Protein AF-A0A5E4Q8I4-F1 (afdb_monomer_lite)

pLDDT: mean 72.86, std 19.06, range [30.91, 97.06]

InterPro domains:
  IPR051173 Voltage-dependent calcium channel subunit alpha-2/delta [PTHR10166] (1-203)

Foldseek 3Di:
DQVQDWDKDKDFDWDADDVNPDTDTFIKMKGKGHDPPDSDIDIDIDTPPDDPDDDQDFDQLQPDPDCPDPDDDDDDDPPDDDPDPVRVLNVVSVQSNDPPDDAQQDDPDPDPPPPPPPPPPPPPDHDDRSLVRQVVVVVVVVVVVVVCCVDLDCPDPVSVVVVCCVPVPPCPVPDPQKDWDADPSGDIDMDGDDPPPPDPPDDDD

Structure (mmCIF, N/CA/C/O backbone):
data_AF-A0A5E4Q8I4-F1
#
_entry.id   AF-A0A5E4Q8I4-F1
#
loop_
_atom_site.group_PDB
_atom_site.id
_atom_site.type_symbol
_atom_site.label_atom_id
_atom_site.label_alt_id
_atom_site.label_comp_id
_atom_site.label_asym_id
_atom_site.label_entity_id
_atom_site.label_seq_id
_atom_site.pdbx_PDB_ins_code
_atom_site.Cartn_x
_atom_site.Cartn_y
_atom_site.Cartn_z
_atom_site.occupancy
_atom_site.B_iso_or_equiv
_atom_site.auth_seq_id
_atom_site.auth_comp_id
_atom_site.auth_asym_id
_atom_site.auth_atom_id
_atom_site.pdbx_PDB_model_num
ATOM 1 N N . MET A 1 1 ? -12.808 -5.096 21.253 1.00 82.50 1 MET A N 1
ATOM 2 C CA . MET A 1 1 ? -12.388 -4.878 22.651 1.00 82.50 1 MET A CA 1
ATOM 3 C C . MET A 1 1 ? -13.550 -4.279 23.402 1.00 82.50 1 MET A C 1
ATOM 5 O O . MET A 1 1 ? -13.704 -3.073 23.419 1.00 82.50 1 MET A O 1
ATOM 9 N N . ILE A 1 2 ? -14.449 -5.131 23.894 1.00 88.00 2 ILE A N 1
ATOM 10 C CA . ILE A 1 2 ? -15.738 -4.678 24.445 1.00 88.00 2 ILE A CA 1
ATOM 11 C C . ILE A 1 2 ? -15.540 -4.017 25.814 1.00 88.00 2 ILE A C 1
ATOM 13 O O . ILE A 1 2 ? -16.228 -3.063 26.144 1.00 88.00 2 ILE A O 1
ATOM 17 N N . GLU A 1 3 ? -14.537 -4.465 26.569 1.00 90.25 3 GLU A N 1
ATOM 18 C CA . GLU A 1 3 ? -14.202 -3.923 27.890 1.00 90.25 3 GLU A CA 1
ATOM 19 C C . GLU A 1 3 ? -13.571 -2.519 27.853 1.00 90.25 3 GLU A C 1
ATOM 21 O O . GLU A 1 3 ? -13.185 -2.015 28.902 1.00 90.25 3 GLU A O 1
ATOM 26 N N . GLN A 1 4 ? -13.424 -1.902 26.671 1.00 91.12 4 GLN A N 1
ATOM 27 C CA . GLN A 1 4 ? -12.826 -0.571 26.495 1.00 91.12 4 GLN A CA 1
ATOM 28 C C . GLN A 1 4 ? -11.442 -0.408 27.145 1.00 91.12 4 GLN A C 1
ATOM 30 O O . GLN A 1 4 ? -11.058 0.676 27.576 1.00 91.12 4 GLN A O 1
ATOM 35 N N . ARG A 1 5 ? -10.670 -1.496 27.204 1.00 92.44 5 ARG A N 1
ATOM 36 C CA . ARG A 1 5 ? -9.290 -1.481 27.692 1.00 92.44 5 ARG A CA 1
ATOM 37 C C . ARG A 1 5 ? -8.331 -1.188 26.553 1.00 92.44 5 ARG A C 1
ATOM 39 O O . ARG A 1 5 ? -8.562 -1.620 25.425 1.00 92.44 5 ARG A O 1
ATOM 46 N N . GLU A 1 6 ? -7.251 -0.493 26.872 1.00 95.88 6 GLU A N 1
ATOM 47 C CA . GLU A 1 6 ? -6.086 -0.387 26.003 1.00 95.88 6 GLU A CA 1
ATOM 48 C C . GLU A 1 6 ? -5.176 -1.602 26.196 1.00 95.88 6 GLU A C 1
ATOM 50 O O . GLU A 1 6 ? -5.077 -2.153 27.297 1.00 95.88 6 GLU A O 1
ATOM 55 N N . GLY A 1 7 ? -4.530 -2.049 25.125 1.00 95.25 7 GLY A N 1
ATOM 56 C CA . GLY A 1 7 ? -3.537 -3.102 25.226 1.00 95.25 7 GLY A CA 1
ATOM 57 C C . GLY A 1 7 ? -3.039 -3.617 23.890 1.00 95.25 7 GLY A C 1
ATOM 58 O O . GLY A 1 7 ? -3.395 -3.136 22.811 1.00 95.25 7 GLY A O 1
ATOM 59 N N . GLU A 1 8 ? -2.203 -4.642 24.005 1.00 94.88 8 GLU A N 1
ATOM 60 C CA . GLU A 1 8 ? -1.608 -5.340 22.884 1.00 94.88 8 GLU A CA 1
ATOM 61 C C . GLU A 1 8 ? -1.679 -6.852 23.108 1.00 94.88 8 GLU A C 1
ATOM 63 O O . GLU A 1 8 ? -1.454 -7.343 24.216 1.00 94.88 8 GLU A O 1
ATOM 68 N N . THR A 1 9 ? -1.992 -7.608 22.059 1.00 93.81 9 THR A N 1
ATOM 69 C CA . THR A 1 9 ? -1.951 -9.071 22.102 1.00 93.81 9 THR A CA 1
ATOM 70 C C . THR A 1 9 ? -1.529 -9.656 20.762 1.00 93.81 9 THR A C 1
ATOM 72 O O . THR A 1 9 ? -1.707 -9.039 19.713 1.00 93.81 9 THR A O 1
ATOM 75 N N . GLU A 1 10 ? -0.986 -10.866 20.786 1.00 94.50 10 GLU A N 1
ATOM 76 C CA . GLU A 1 10 ? -0.562 -11.578 19.592 1.00 94.50 10 GLU A CA 1
ATOM 77 C C . GLU A 1 10 ? -1.390 -12.846 19.404 1.00 94.50 10 GLU A C 1
ATOM 79 O O . GLU A 1 10 ? -1.553 -13.646 20.326 1.00 94.50 10 GLU A O 1
ATOM 84 N N . ILE A 1 11 ? -1.920 -13.036 18.197 1.00 94.56 11 ILE A N 1
ATOM 85 C CA . ILE A 1 11 ? -2.824 -14.142 17.892 1.00 94.56 11 ILE A CA 1
ATOM 86 C C . ILE A 1 11 ? -2.385 -14.828 16.598 1.00 94.56 11 ILE A C 1
ATOM 88 O O . ILE A 1 11 ? -2.145 -14.193 15.569 1.00 94.56 11 ILE A O 1
ATOM 92 N N . GLY A 1 12 ? -2.301 -16.159 16.645 1.00 95.81 12 GLY A N 1
ATOM 93 C CA . GLY A 1 12 ? -2.166 -16.996 15.457 1.00 95.81 12 GLY A CA 1
ATOM 94 C C . GLY A 1 12 ? -3.511 -17.125 14.748 1.00 95.81 12 GLY A C 1
ATOM 95 O O . GLY A 1 12 ? -4.443 -17.715 15.290 1.00 95.81 12 GLY A O 1
ATOM 96 N N . VAL A 1 13 ? -3.614 -16.599 13.530 1.00 94.81 13 VAL A N 1
ATOM 97 C CA . VAL A 1 13 ? -4.850 -16.587 12.742 1.00 94.81 13 VAL A CA 1
ATOM 98 C C . VAL A 1 13 ? -4.688 -17.324 11.416 1.00 94.81 13 VAL A C 1
ATOM 100 O O . VAL A 1 13 ? -3.590 -17.463 10.871 1.00 94.81 13 VAL A O 1
ATOM 103 N N . LYS A 1 14 ? -5.814 -17.772 10.862 1.00 94.75 14 LYS A N 1
ATOM 104 C CA . LYS A 1 14 ? -5.909 -18.291 9.495 1.00 94.75 14 LYS A CA 1
ATOM 105 C C . LYS A 1 14 ? -6.536 -17.218 8.611 1.00 94.75 14 LYS A C 1
ATOM 107 O O . LYS A 1 14 ? -7.706 -16.891 8.777 1.00 94.75 14 LYS A O 1
ATOM 112 N N . VAL A 1 15 ? -5.758 -16.668 7.683 1.00 92.44 15 VAL A N 1
ATOM 113 C CA . VAL A 1 15 ? -6.214 -15.648 6.733 1.00 92.44 15 VAL A CA 1
ATOM 114 C C . VAL A 1 15 ? -6.680 -16.332 5.456 1.00 92.44 15 VAL A C 1
ATOM 116 O O . VAL A 1 15 ? -5.924 -17.083 4.837 1.00 92.44 15 VAL A O 1
ATOM 119 N N . GLN A 1 16 ? -7.926 -16.073 5.075 1.00 94.38 16 GLN A N 1
ATOM 120 C CA . GLN A 1 16 ? -8.513 -16.556 3.831 1.00 94.38 16 GLN A CA 1
ATOM 121 C C . GLN A 1 16 ? -8.208 -15.613 2.664 1.00 94.38 16 GLN A C 1
ATOM 123 O O . GLN A 1 16 ? -8.188 -14.393 2.822 1.00 94.38 16 GLN A O 1
ATOM 128 N N . TYR A 1 17 ? -8.023 -16.186 1.482 1.00 93.31 17 TYR A N 1
ATOM 129 C CA . TYR A 1 17 ? -7.821 -15.470 0.229 1.00 93.31 17 TYR A CA 1
ATOM 130 C C . TYR A 1 17 ? -8.697 -16.084 -0.859 1.00 93.31 17 TYR A C 1
ATOM 132 O O . TYR A 1 17 ? -9.014 -17.276 -0.803 1.00 93.31 17 TYR A O 1
ATOM 140 N N . ASP A 1 18 ? -9.025 -15.280 -1.876 1.00 93.19 18 ASP A N 1
ATOM 141 C CA . ASP A 1 18 ? -9.639 -15.771 -3.117 1.00 93.19 18 ASP A CA 1
ATOM 142 C C . ASP A 1 18 ? -10.942 -16.552 -2.862 1.00 93.19 18 ASP A C 1
ATOM 144 O O . ASP A 1 18 ? -11.107 -17.689 -3.297 1.00 93.19 18 ASP A O 1
ATOM 148 N N . GLY A 1 19 ? -11.830 -15.972 -2.045 1.00 91.50 19 GLY A N 1
ATOM 149 C CA . GLY A 1 19 ? -13.112 -16.583 -1.686 1.00 91.50 19 GLY A CA 1
ATOM 150 C C . GLY A 1 19 ? -12.974 -17.969 -1.047 1.00 91.50 19 GLY A C 1
ATOM 151 O O . GLY A 1 19 ? -13.602 -18.912 -1.514 1.00 91.50 19 GLY A O 1
ATOM 152 N N . MET A 1 20 ? -12.136 -18.104 -0.010 1.00 89.81 20 MET A N 1
ATOM 153 C CA . MET A 1 20 ? -11.851 -19.358 0.718 1.00 89.81 20 MET A CA 1
ATOM 154 C C . MET A 1 20 ? -11.100 -20.451 -0.064 1.00 89.81 20 MET A C 1
ATOM 156 O O . MET A 1 20 ? -10.911 -21.548 0.459 1.00 89.81 20 MET A O 1
ATOM 160 N N . ARG A 1 21 ? -10.597 -20.182 -1.275 1.00 95.06 21 ARG A N 1
ATOM 161 C CA . ARG A 1 21 ? -9.806 -21.172 -2.039 1.00 95.06 21 ARG A CA 1
ATOM 162 C C . ARG A 1 21 ? -8.400 -21.380 -1.485 1.00 95.06 21 ARG A C 1
ATOM 164 O O . ARG A 1 21 ? -7.777 -22.408 -1.735 1.00 95.06 21 ARG A O 1
ATOM 171 N N . ARG A 1 22 ? -7.873 -20.387 -0.768 1.00 95.25 22 ARG A N 1
ATOM 172 C CA . ARG A 1 22 ? -6.530 -20.404 -0.181 1.00 95.25 22 ARG A CA 1
ATOM 173 C C . ARG A 1 22 ? -6.591 -19.902 1.254 1.00 95.25 22 ARG A C 1
ATOM 175 O O . ARG A 1 22 ? -7.266 -18.916 1.539 1.00 95.25 22 ARG A O 1
ATOM 182 N N . VAL A 1 23 ? -5.850 -20.556 2.144 1.00 94.62 23 VAL A N 1
ATOM 183 C CA . VAL A 1 23 ? -5.739 -20.176 3.55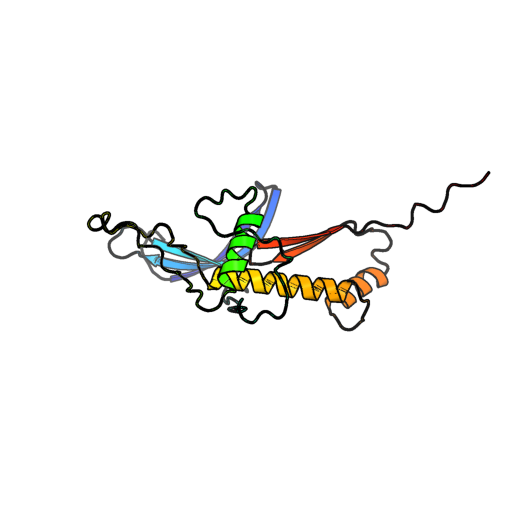7 1.00 94.62 23 VAL A CA 1
ATOM 184 C C . VAL A 1 23 ? -4.266 -20.145 3.943 1.00 94.62 23 VAL A C 1
ATOM 186 O O . VAL A 1 23 ? -3.547 -21.108 3.688 1.00 94.62 23 VAL A O 1
ATOM 189 N N . ALA A 1 24 ? -3.816 -19.054 4.561 1.00 92.69 24 ALA A N 1
ATOM 190 C CA . ALA A 1 24 ? -2.476 -18.955 5.132 1.00 92.69 24 ALA A CA 1
ATOM 191 C C . ALA A 1 24 ? -2.557 -18.765 6.645 1.00 92.69 24 ALA A C 1
ATOM 193 O O . ALA A 1 24 ? -3.305 -17.918 7.133 1.00 92.69 24 ALA A O 1
ATOM 194 N N . THR A 1 25 ? -1.755 -19.520 7.387 1.00 93.56 25 THR A N 1
ATOM 195 C CA . THR A 1 25 ? -1.577 -19.294 8.823 1.00 93.56 25 THR A CA 1
ATOM 196 C C . THR A 1 25 ? -0.560 -18.179 9.026 1.00 93.56 25 THR A C 1
ATOM 198 O O . THR A 1 25 ? 0.523 -18.217 8.440 1.00 93.56 25 THR A O 1
ATOM 201 N N . ARG A 1 26 ? -0.902 -17.173 9.834 1.00 91.62 26 ARG A N 1
ATOM 202 C CA . ARG A 1 26 ? -0.022 -16.045 10.165 1.00 91.62 26 ARG A CA 1
ATOM 203 C C . ARG A 1 26 ? -0.179 -15.670 11.630 1.00 91.62 26 ARG A C 1
ATOM 205 O O . ARG A 1 26 ? -1.263 -15.800 12.190 1.00 91.62 26 ARG A O 1
ATOM 212 N N . ARG A 1 27 ? 0.897 -15.179 12.234 1.00 94.62 27 ARG A N 1
ATOM 213 C CA . ARG A 1 27 ? 0.849 -14.502 13.531 1.00 94.62 27 ARG A CA 1
ATOM 214 C C . ARG A 1 27 ? 0.558 -13.021 13.288 1.00 94.62 27 ARG A C 1
ATOM 216 O O . ARG A 1 27 ? 1.077 -12.442 12.332 1.00 94.62 27 ARG A O 1
ATOM 223 N N . GLN A 1 28 ? -0.338 -12.445 14.076 1.00 94.62 28 GLN A N 1
ATOM 224 C CA . GLN A 1 28 ? -0.758 -11.050 13.974 1.00 94.62 28 GLN A CA 1
ATOM 225 C C . GLN A 1 28 ? -0.691 -10.397 15.350 1.00 94.62 28 GLN A C 1
ATOM 227 O O . GLN A 1 28 ? -1.160 -10.976 16.329 1.00 94.62 28 GLN A O 1
ATOM 232 N N . ARG A 1 29 ? -0.145 -9.183 15.405 1.00 94.50 29 ARG A N 1
ATOM 233 C CA . ARG A 1 29 ? -0.140 -8.321 16.587 1.00 94.50 29 ARG A CA 1
ATOM 234 C C . ARG A 1 29 ? -1.305 -7.344 16.497 1.00 94.50 29 ARG A C 1
ATOM 236 O O . ARG A 1 29 ? -1.466 -6.643 15.498 1.00 94.50 29 ARG A O 1
ATOM 243 N N . TYR A 1 30 ? -2.126 -7.337 17.535 1.00 94.00 30 TYR A N 1
ATOM 244 C CA . TYR A 1 30 ? -3.307 -6.502 17.687 1.00 94.00 30 TYR A CA 1
ATOM 245 C C . TYR A 1 30 ? -3.001 -5.408 18.699 1.00 94.00 30 TYR A C 1
ATOM 247 O O . TYR A 1 30 ? -2.722 -5.712 19.854 1.00 94.00 30 TYR A O 1
ATOM 255 N N . PHE A 1 31 ? -3.128 -4.158 18.276 1.00 94.44 31 PHE A N 1
ATOM 256 C CA . PHE A 1 31 ? -3.050 -2.969 19.118 1.00 94.44 31 PHE A CA 1
ATOM 257 C C . PHE A 1 31 ? -4.448 -2.392 19.222 1.00 94.44 31 PHE A C 1
ATOM 259 O O . PHE A 1 31 ? -5.109 -2.236 18.196 1.00 94.44 31 PHE A O 1
ATOM 266 N N . TYR A 1 32 ? -4.933 -2.100 20.419 1.00 96.25 32 TYR A N 1
ATOM 267 C CA . TYR A 1 32 ? -6.312 -1.663 20.588 1.00 96.25 32 TYR A CA 1
ATOM 268 C C . TYR A 1 32 ? -6.460 -0.664 21.725 1.00 96.25 32 TYR A C 1
ATOM 270 O O . TYR A 1 32 ? -5.779 -0.764 22.741 1.00 96.25 32 TYR A O 1
ATOM 278 N N . SER A 1 33 ? -7.374 0.287 21.555 1.00 96.75 33 SER A N 1
ATOM 279 C CA . SER A 1 33 ? -7.661 1.329 22.539 1.00 96.75 33 SER A CA 1
ATOM 280 C C . SER A 1 33 ? -9.116 1.810 22.445 1.00 96.75 33 SER A C 1
ATOM 282 O O . SER A 1 33 ? -9.752 1.694 21.387 1.00 96.75 33 SER A O 1
ATOM 284 N N . PRO A 1 34 ? -9.697 2.311 23.549 1.00 97.06 34 PRO A N 1
ATOM 285 C CA . PRO A 1 34 ? -11.021 2.921 23.525 1.00 97.06 34 PRO A CA 1
ATOM 286 C C . PRO A 1 34 ? -11.012 4.257 22.773 1.00 97.06 34 PRO A C 1
ATOM 288 O O . PRO A 1 34 ? -10.014 4.974 22.757 1.00 97.06 34 PRO A O 1
ATOM 291 N N . VAL A 1 35 ? -12.147 4.608 22.168 1.00 96.00 35 VAL A N 1
ATOM 292 C CA . VAL A 1 35 ? -12.354 5.934 21.576 1.00 96.00 35 VAL A CA 1
ATOM 293 C C . VAL A 1 35 ? -13.086 6.806 22.590 1.00 96.00 35 VAL A C 1
ATOM 295 O O . VAL A 1 35 ? -14.237 6.525 22.934 1.00 96.00 35 VAL A O 1
ATOM 298 N N . GLU A 1 36 ? -12.418 7.861 23.056 1.00 93.31 36 GLU A N 1
ATOM 299 C CA . GLU A 1 36 ? -12.924 8.753 24.104 1.00 93.31 36 GLU A CA 1
ATOM 300 C C . GLU A 1 36 ? -14.335 9.279 23.806 1.00 93.31 36 GLU A C 1
ATOM 302 O O . GLU A 1 36 ? -14.653 9.690 22.690 1.00 93.31 36 GLU A O 1
ATOM 307 N N . GLY A 1 37 ? -15.197 9.258 24.827 1.00 93.00 37 GLY A N 1
ATOM 308 C CA . GLY A 1 37 ? -16.571 9.755 24.725 1.00 93.00 37 GLY A CA 1
ATOM 309 C C . GLY A 1 37 ? -17.517 8.884 23.890 1.00 93.00 37 GLY A C 1
ATOM 310 O O . GLY A 1 37 ? -18.639 9.310 23.621 1.00 93.00 37 GLY A O 1
ATOM 311 N N . THR A 1 38 ? -17.110 7.676 23.483 1.00 95.69 38 THR A N 1
ATOM 312 C CA . THR A 1 38 ? -17.953 6.759 22.700 1.00 95.69 38 THR A CA 1
ATOM 313 C C . THR A 1 38 ? -17.920 5.329 23.255 1.00 95.69 38 THR A C 1
ATOM 315 O O . THR A 1 38 ? -16.954 4.945 23.914 1.00 95.69 38 THR A O 1
ATOM 318 N N . PRO A 1 39 ? -18.931 4.488 22.961 1.00 94.81 39 PRO A N 1
ATOM 319 C CA . PRO A 1 39 ? -18.904 3.065 23.309 1.00 94.81 39 PRO A CA 1
ATOM 320 C C . PRO A 1 39 ? -17.972 2.233 22.404 1.00 94.81 39 PRO A C 1
ATOM 322 O O . PRO A 1 39 ? -17.916 1.011 22.534 1.00 94.81 39 PRO A O 1
ATOM 325 N N . TYR A 1 40 ? -17.245 2.855 21.471 1.00 96.19 40 TYR A N 1
ATOM 326 C CA . TYR A 1 40 ? -16.425 2.153 20.487 1.00 96.19 40 TYR A CA 1
ATOM 327 C C . TYR A 1 40 ? -14.969 1.990 20.944 1.00 96.19 40 TYR A C 1
ATOM 329 O O . TYR A 1 40 ? -14.448 2.730 21.777 1.00 96.19 40 TYR A O 1
ATOM 337 N N . SER A 1 41 ? -14.287 1.003 20.367 1.00 96.12 41 SER A N 1
ATOM 338 C CA . SER A 1 41 ? -12.840 0.818 20.503 1.00 96.12 41 SER A CA 1
ATOM 339 C C . SER A 1 41 ? -12.235 0.596 19.126 1.00 96.12 41 SER A C 1
ATOM 341 O O . SER A 1 41 ? -12.833 -0.083 18.288 1.00 96.12 41 SER A O 1
ATOM 343 N N . LEU A 1 42 ? -11.055 1.162 18.900 1.00 95.56 42 LEU A N 1
ATOM 344 C CA . LEU A 1 42 ? -10.294 0.999 17.671 1.00 95.56 42 LEU A CA 1
ATOM 345 C C . LEU A 1 42 ? -9.258 -0.106 17.868 1.00 95.56 42 LEU A C 1
ATOM 347 O O . LEU A 1 42 ? -8.680 -0.236 18.945 1.00 95.56 42 LEU A O 1
ATOM 351 N N . ALA A 1 43 ? -9.023 -0.900 16.826 1.00 94.56 43 ALA A N 1
ATOM 352 C CA . ALA A 1 43 ? -7.925 -1.851 16.798 1.00 94.56 43 ALA A CA 1
ATOM 353 C C . ALA A 1 43 ? -7.165 -1.749 15.472 1.00 94.56 43 ALA A C 1
ATOM 355 O O . ALA A 1 43 ? -7.777 -1.678 14.406 1.00 94.56 43 ALA A O 1
ATOM 356 N N . ALA A 1 44 ? -5.839 -1.772 15.549 1.00 94.62 44 ALA A N 1
ATOM 357 C CA . ALA A 1 44 ? -4.932 -1.904 14.422 1.00 94.62 44 ALA A CA 1
ATOM 358 C C . ALA A 1 44 ? -4.265 -3.281 14.481 1.00 94.62 44 ALA A C 1
ATOM 360 O O . ALA A 1 44 ? -3.868 -3.744 15.550 1.00 94.62 44 ALA A O 1
ATOM 361 N N . VAL A 1 45 ? -4.153 -3.943 13.331 1.00 93.81 45 VAL A N 1
ATOM 362 C CA . VAL A 1 45 ? -3.590 -5.292 13.240 1.00 93.81 45 VAL A CA 1
ATOM 363 C C . VAL A 1 45 ? -2.428 -5.276 12.270 1.00 93.81 45 VAL A C 1
ATOM 365 O O . VAL A 1 45 ? -2.606 -4.963 11.092 1.00 93.81 45 VAL A O 1
ATOM 368 N N . LEU A 1 46 ? -1.247 -5.635 12.762 1.00 93.69 46 LEU A N 1
ATOM 369 C CA . LEU A 1 46 ? -0.039 -5.750 11.960 1.00 93.69 46 LEU A CA 1
ATOM 370 C C . LEU A 1 46 ? 0.411 -7.214 11.936 1.00 93.69 46 LEU A C 1
ATOM 372 O O . LEU A 1 46 ? 0.334 -7.903 12.955 1.00 93.69 46 LEU A O 1
ATOM 376 N N . PRO A 1 47 ? 0.846 -7.740 10.785 1.00 92.44 47 PRO A N 1
ATOM 377 C CA . PRO A 1 47 ? 1.478 -9.050 10.739 1.00 92.44 47 PRO A CA 1
ATOM 378 C C . PRO A 1 47 ? 2.705 -9.107 11.652 1.00 92.44 47 PRO A C 1
ATOM 380 O O . PRO A 1 47 ? 3.467 -8.150 11.738 1.00 92.44 47 PRO A O 1
ATOM 383 N N . ASP A 1 48 ? 2.920 -10.232 12.322 1.00 84.75 48 ASP A N 1
ATOM 384 C CA . ASP A 1 48 ? 4.133 -10.396 13.116 1.00 84.75 48 ASP A CA 1
ATOM 385 C C . ASP A 1 48 ? 5.364 -10.548 12.201 1.00 84.75 48 ASP A C 1
ATOM 387 O O . ASP A 1 48 ? 5.307 -11.183 11.141 1.00 84.75 48 ASP A O 1
ATOM 391 N N . GLY A 1 49 ? 6.473 -9.918 12.586 1.00 83.12 49 GLY A N 1
ATOM 392 C CA . GLY A 1 49 ? 7.732 -9.922 11.835 1.00 83.12 49 GLY A CA 1
ATOM 393 C C . GLY A 1 49 ? 7.829 -8.977 10.624 1.00 83.12 49 GLY A C 1
ATOM 394 O O . GLY A 1 49 ? 8.921 -8.840 10.074 1.00 83.12 49 GLY A O 1
ATOM 395 N N . TYR A 1 50 ? 6.758 -8.293 10.196 1.00 83.50 50 TYR A N 1
ATOM 396 C CA . TYR A 1 50 ? 6.832 -7.251 9.154 1.00 83.50 50 TYR A CA 1
ATOM 397 C C . TYR A 1 50 ? 5.720 -6.199 9.284 1.00 83.50 50 TYR A C 1
ATOM 399 O O . TYR A 1 50 ? 4.730 -6.405 9.966 1.00 83.50 50 TYR A O 1
ATOM 407 N N . GLY A 1 51 ? 5.862 -5.045 8.625 1.00 83.06 51 GLY A N 1
ATOM 408 C CA . GLY A 1 51 ? 4.844 -3.980 8.651 1.00 83.06 51 GLY A CA 1
ATOM 409 C C . GLY A 1 51 ? 4.958 -2.991 9.818 1.00 83.06 51 GLY A C 1
ATOM 410 O O . GLY A 1 51 ? 4.244 -1.997 9.825 1.00 83.06 51 GLY A O 1
ATOM 411 N N . MET A 1 52 ? 5.893 -3.210 10.750 1.00 84.12 52 MET A N 1
ATOM 412 C CA . MET A 1 52 ? 6.246 -2.237 11.800 1.00 84.12 52 MET A CA 1
ATOM 413 C C . MET A 1 52 ? 7.034 -1.034 11.269 1.00 84.12 52 MET A C 1
ATOM 415 O O . MET A 1 52 ? 7.074 0.016 11.901 1.00 84.12 52 MET A O 1
ATOM 419 N N . TYR A 1 53 ? 7.679 -1.202 10.116 1.00 86.62 53 TYR A N 1
ATOM 420 C CA . TYR A 1 53 ? 8.469 -0.169 9.466 1.00 86.62 53 TYR A CA 1
ATOM 421 C C . TYR A 1 53 ? 7.901 0.098 8.084 1.00 86.62 53 TYR A C 1
ATOM 423 O O . TYR A 1 53 ? 7.650 -0.831 7.311 1.00 86.62 53 TYR A O 1
ATOM 431 N N . GLU A 1 54 ? 7.757 1.376 7.760 1.00 83.50 54 GLU A N 1
ATOM 432 C CA . GLU A 1 54 ? 7.467 1.822 6.412 1.00 83.50 54 GLU A CA 1
ATOM 433 C C . GLU A 1 54 ? 8.715 2.464 5.813 1.00 83.50 54 GLU A C 1
ATOM 435 O O . GLU A 1 54 ? 9.383 3.293 6.429 1.00 83.50 54 GLU A O 1
ATOM 440 N N . LEU A 1 55 ? 9.023 2.096 4.573 1.00 81.19 55 LEU A N 1
ATOM 441 C CA . LEU A 1 55 ? 10.069 2.767 3.823 1.00 81.19 55 LEU A CA 1
ATOM 442 C C . LEU A 1 55 ? 9.573 4.139 3.354 1.00 81.19 55 LEU A C 1
ATOM 444 O O . LEU A 1 55 ? 8.787 4.222 2.411 1.00 81.19 55 LEU A O 1
ATOM 448 N N . GLN A 1 56 ? 10.060 5.200 3.986 1.00 75.56 56 GLN A N 1
ATOM 449 C CA . GLN A 1 56 ? 9.859 6.576 3.542 1.00 75.56 56 GLN A CA 1
ATOM 450 C C . GLN A 1 56 ? 10.957 6.945 2.550 1.00 75.56 56 GLN A C 1
ATOM 452 O O . GLN A 1 56 ? 12.004 7.476 2.907 1.00 75.56 56 GLN A O 1
ATOM 457 N N . ALA A 1 57 ? 10.742 6.596 1.289 1.00 67.94 57 ALA A N 1
ATOM 458 C CA . ALA A 1 57 ? 11.659 6.950 0.222 1.00 67.94 57 ALA A CA 1
ATOM 459 C C . ALA A 1 57 ? 10.877 7.702 -0.850 1.00 67.94 57 ALA A C 1
ATOM 461 O O . ALA A 1 57 ? 10.213 7.119 -1.706 1.00 67.94 57 ALA A O 1
ATOM 462 N N . GLU A 1 58 ? 10.924 9.022 -0.748 1.00 68.94 58 GLU A N 1
ATOM 463 C CA . GLU A 1 58 ? 10.288 9.934 -1.683 1.00 68.94 58 GLU A CA 1
ATOM 464 C C . GLU A 1 58 ? 11.277 10.305 -2.786 1.00 68.94 58 GLU A C 1
ATOM 466 O O . GLU A 1 58 ? 12.339 10.861 -2.514 1.00 68.94 58 GLU A O 1
ATOM 471 N N . GLN A 1 59 ? 10.923 10.037 -4.044 1.00 74.75 59 GLN A N 1
ATOM 472 C CA . GLN A 1 59 ? 11.660 10.593 -5.173 1.00 74.75 59 GLN A CA 1
ATOM 473 C C . GLN A 1 59 ? 11.068 11.950 -5.557 1.00 74.75 59 GLN A C 1
ATOM 475 O O . GLN A 1 59 ? 9.885 12.063 -5.886 1.00 74.75 59 GLN A O 1
ATOM 480 N N . GLU A 1 60 ? 11.879 13.007 -5.556 1.00 70.94 60 GLU A N 1
ATOM 481 C CA . GLU A 1 60 ? 11.449 14.294 -6.100 1.00 70.94 60 GLU A CA 1
ATOM 482 C C . GLU A 1 60 ? 11.244 14.229 -7.614 1.00 70.94 60 GLU A C 1
ATOM 484 O O . GLU A 1 60 ? 12.141 13.842 -8.362 1.00 70.94 60 GLU A O 1
ATOM 489 N N . ILE A 1 61 ? 10.062 14.667 -8.059 1.00 72.00 61 ILE A N 1
ATOM 490 C CA . ILE A 1 61 ? 9.674 14.701 -9.478 1.00 72.00 61 ILE A CA 1
ATOM 491 C C . ILE A 1 61 ? 10.475 15.766 -10.243 1.00 72.00 61 ILE A C 1
ATOM 493 O O . ILE A 1 61 ? 10.762 15.597 -11.421 1.00 72.00 61 ILE A O 1
ATOM 497 N N . LYS A 1 62 ? 10.890 16.849 -9.569 1.00 63.03 62 LYS A N 1
ATOM 498 C CA . LYS A 1 62 ? 11.696 17.929 -10.169 1.00 63.03 62 LYS A CA 1
ATOM 499 C C . LYS A 1 62 ? 13.121 17.493 -10.521 1.00 63.03 62 LYS A C 1
ATOM 501 O O . LYS A 1 62 ? 13.707 18.041 -11.446 1.00 63.03 62 LYS A O 1
ATOM 506 N N . HIS A 1 63 ? 13.660 16.522 -9.785 1.00 51.34 63 HIS A N 1
ATOM 507 C CA . HIS A 1 63 ? 15.044 16.063 -9.896 1.00 51.34 63 HIS A CA 1
ATOM 508 C C . HIS A 1 63 ? 15.168 14.639 -10.449 1.00 51.34 63 HIS A C 1
ATOM 510 O O . HIS A 1 63 ? 16.264 14.085 -10.429 1.00 51.34 63 HIS A O 1
ATOM 516 N N . SER A 1 64 ? 14.089 14.022 -10.948 1.00 48.28 64 SER A N 1
ATOM 517 C CA . SER A 1 64 ? 14.203 12.693 -11.550 1.00 48.28 64 SER A CA 1
ATOM 518 C C . SER A 1 64 ? 14.972 12.792 -12.881 1.00 48.28 64 SER A C 1
ATOM 520 O O . SER A 1 64 ? 14.459 13.411 -13.816 1.00 48.28 64 SER A O 1
ATOM 522 N N . PRO A 1 65 ? 16.158 12.167 -13.020 1.00 47.44 65 PRO A N 1
ATOM 523 C CA . PRO A 1 65 ? 16.964 12.211 -14.249 1.00 47.44 65 PRO A CA 1
ATOM 524 C C . PRO A 1 65 ? 16.336 11.407 -15.400 1.00 47.44 65 PRO A C 1
ATOM 526 O O . PRO A 1 65 ? 16.826 11.404 -16.528 1.00 47.44 65 PRO A O 1
ATOM 529 N N . ILE A 1 66 ? 15.244 10.697 -15.121 1.00 49.47 66 ILE A N 1
ATOM 530 C CA . ILE A 1 66 ? 14.509 9.900 -16.086 1.00 49.47 66 ILE A CA 1
ATOM 531 C C . ILE A 1 66 ? 13.393 10.760 -16.668 1.00 49.47 66 ILE A C 1
ATOM 533 O O . ILE A 1 66 ? 12.490 11.192 -15.956 1.00 49.47 66 ILE A O 1
ATOM 537 N N . ASN A 1 67 ? 13.415 10.931 -17.989 1.00 50.28 67 ASN A N 1
ATOM 538 C CA . ASN A 1 67 ? 12.256 11.381 -18.747 1.00 50.28 67 ASN A CA 1
ATOM 539 C C . ASN A 1 67 ? 11.153 10.312 -18.611 1.00 50.28 67 ASN A C 1
ATOM 541 O O . ASN A 1 67 ? 11.033 9.410 -19.437 1.00 50.28 67 ASN A O 1
ATOM 545 N N . VAL A 1 68 ? 10.354 10.385 -17.542 1.00 46.50 68 VAL A N 1
ATOM 546 C CA . VAL A 1 68 ? 9.087 9.634 -17.416 1.00 46.50 68 VAL A CA 1
ATOM 547 C C . VAL A 1 68 ? 8.086 10.128 -18.481 1.00 46.50 68 VAL A C 1
ATOM 549 O O . VAL A 1 68 ? 7.100 9.476 -18.804 1.00 46.50 68 VAL A O 1
ATOM 552 N N . PHE A 1 69 ? 8.388 11.278 -19.085 1.00 51.72 69 PHE A N 1
ATOM 553 C CA . PHE A 1 69 ? 7.579 12.000 -20.047 1.00 51.72 69 PHE A CA 1
ATOM 554 C C . PHE A 1 69 ? 8.016 11.689 -21.476 1.00 51.72 69 PHE A C 1
ATOM 556 O O . PHE A 1 69 ? 8.752 12.450 -22.108 1.00 51.72 69 PHE A O 1
ATOM 563 N N . LYS A 1 70 ? 7.518 10.584 -22.036 1.00 40.38 70 LYS A N 1
ATOM 564 C CA . LYS A 1 70 ? 7.442 10.488 -23.496 1.00 40.38 70 LYS A CA 1
ATOM 565 C C . LYS A 1 70 ? 6.341 11.459 -23.940 1.00 40.38 70 LYS A C 1
ATOM 567 O O . LYS A 1 70 ? 5.158 11.188 -23.772 1.00 40.38 70 LYS A O 1
ATOM 572 N N . ARG A 1 71 ? 6.766 12.645 -24.389 1.00 36.53 71 ARG A N 1
ATOM 573 C CA . ARG A 1 71 ? 5.931 13.780 -24.810 1.00 36.53 71 ARG A CA 1
ATOM 574 C C . ARG A 1 71 ? 4.767 13.345 -25.714 1.00 36.53 71 ARG A C 1
ATOM 576 O O . ARG A 1 71 ? 4.982 12.968 -26.862 1.00 36.53 71 ARG A O 1
ATOM 583 N N . ARG A 1 72 ? 3.538 13.527 -25.235 1.00 38.19 72 ARG A N 1
ATOM 584 C CA . ARG A 1 72 ? 2.461 14.104 -26.046 1.00 38.19 72 ARG A CA 1
ATOM 585 C C . ARG A 1 72 ? 2.081 15.411 -25.369 1.00 38.19 72 ARG A C 1
ATOM 587 O O . ARG A 1 72 ? 1.697 15.414 -24.203 1.00 38.19 72 ARG A O 1
ATOM 594 N N . GLU A 1 73 ? 2.311 16.516 -26.063 1.00 39.03 73 GLU A N 1
ATOM 595 C CA . GLU A 1 73 ? 1.905 17.845 -25.619 1.00 39.03 73 GLU A CA 1
ATOM 596 C C . GLU A 1 73 ? 0.375 17.877 -25.587 1.00 39.03 73 GLU A C 1
ATOM 598 O O . GLU A 1 73 ? -0.268 18.023 -26.619 1.00 39.03 73 GLU A O 1
ATOM 603 N N . LEU A 1 74 ? -0.217 17.673 -24.408 1.00 44.50 74 LEU A N 1
ATOM 604 C CA . LEU A 1 74 ? -1.597 18.078 -24.181 1.00 44.50 74 LEU A CA 1
ATOM 605 C C . LEU A 1 74 ? -1.577 19.510 -23.661 1.00 44.50 74 LEU A C 1
ATOM 607 O O . LEU A 1 74 ? -1.112 19.788 -22.551 1.00 44.50 74 LEU A O 1
ATOM 611 N N . GLU A 1 75 ? -2.044 20.414 -24.515 1.00 41.38 75 GLU A N 1
ATOM 612 C CA . GLU A 1 75 ? -2.246 21.811 -24.180 1.00 41.38 75 GLU A CA 1
ATOM 613 C C . GLU A 1 75 ? -3.223 21.965 -23.013 1.00 41.38 75 GLU A C 1
ATOM 615 O O . GLU A 1 75 ? -4.230 21.271 -22.865 1.00 41.38 75 GLU A O 1
ATOM 620 N N . SER A 1 76 ? -2.874 22.917 -22.157 1.00 49.22 76 SER A N 1
ATOM 621 C CA . SER A 1 76 ? -3.627 23.311 -20.982 1.00 49.22 76 SER A CA 1
ATOM 622 C C . SER A 1 76 ? -4.884 24.058 -21.407 1.00 49.22 76 SER A C 1
ATOM 624 O O . SER A 1 76 ? -4.806 25.226 -21.782 1.00 49.22 76 SER A O 1
ATOM 626 N N . SER A 1 77 ? -6.052 23.440 -21.265 1.00 40.22 77 SER A N 1
ATOM 627 C CA . SER A 1 77 ? -7.299 24.187 -21.117 1.00 40.22 77 SER A CA 1
ATOM 628 C C . SER A 1 77 ? -8.323 23.411 -20.306 1.00 40.22 77 SER A C 1
ATOM 630 O O . SER A 1 77 ? -8.449 22.192 -20.382 1.00 40.22 77 SER A O 1
ATOM 632 N N . SER A 1 78 ? -9.023 24.165 -19.473 1.00 47.31 78 SER A N 1
ATOM 633 C CA . SER A 1 78 ? -9.990 23.783 -18.453 1.00 47.31 78 SER A CA 1
ATOM 634 C C . SER A 1 78 ? -11.225 23.074 -19.030 1.00 47.31 78 SER A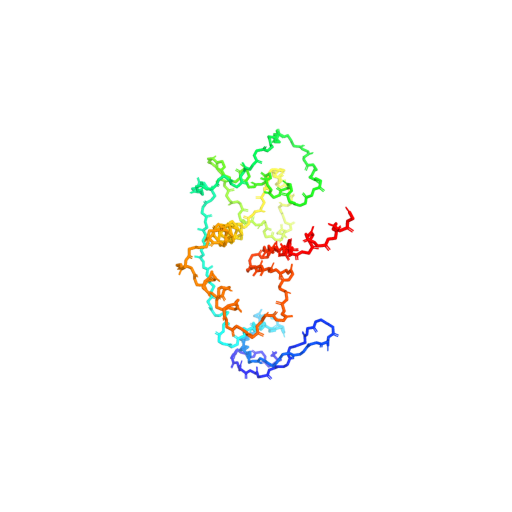 C 1
ATOM 636 O O . SER A 1 78 ? -12.315 23.638 -19.075 1.00 47.31 78 SER A O 1
ATOM 638 N N . ARG A 1 79 ? -11.049 21.826 -19.492 1.00 51.78 79 ARG A N 1
ATOM 639 C CA . ARG A 1 79 ? -12.094 20.814 -19.755 1.00 51.78 79 ARG A CA 1
ATOM 640 C C . ARG A 1 79 ? -11.484 19.465 -20.187 1.00 51.78 79 ARG A C 1
ATOM 642 O O . ARG A 1 79 ? -11.932 18.844 -21.141 1.00 51.78 79 ARG A O 1
ATOM 649 N N . LEU A 1 80 ? -10.429 19.008 -19.511 1.00 62.84 80 LEU A N 1
ATOM 650 C CA . LEU A 1 80 ? -9.780 17.746 -19.877 1.00 62.84 80 LEU A CA 1
ATOM 651 C C . LEU A 1 80 ? -10.593 16.556 -19.351 1.00 62.84 80 LEU A C 1
ATOM 653 O O . LEU A 1 80 ? -10.509 16.206 -18.176 1.00 62.84 80 LEU A O 1
ATOM 657 N N . SER A 1 81 ? -11.392 15.943 -20.223 1.00 71.88 81 SER A N 1
ATOM 658 C CA . SER A 1 81 ? -11.818 14.554 -20.053 1.00 71.88 81 SER A CA 1
ATOM 659 C C . SER A 1 81 ? -10.680 13.657 -20.527 1.00 71.88 81 SER A C 1
ATOM 661 O O . SER A 1 81 ? -10.291 13.723 -21.693 1.00 71.88 81 SER A O 1
ATOM 663 N N . PHE A 1 82 ? -10.138 12.839 -19.636 1.00 81.94 82 PHE A N 1
ATOM 664 C CA . PHE A 1 82 ? -9.126 11.853 -20.000 1.00 81.94 82 PHE A CA 1
ATOM 665 C C . PHE A 1 82 ? -9.814 10.591 -20.509 1.00 81.94 82 PHE A C 1
ATOM 667 O O . PHE A 1 82 ? -10.855 10.204 -19.976 1.00 81.94 82 PHE A O 1
ATOM 674 N N . SER A 1 83 ? -9.246 9.958 -21.536 1.00 87.12 83 SER A N 1
ATOM 675 C CA . SER A 1 83 ? -9.798 8.702 -22.054 1.00 87.12 83 SER A CA 1
ATOM 676 C C . SER A 1 83 ? -9.473 7.517 -21.139 1.00 87.12 83 SER A C 1
ATOM 678 O O . SER A 1 83 ? -10.184 6.513 -21.149 1.00 87.12 83 SER A O 1
ATOM 680 N N . SER A 1 84 ? -8.436 7.660 -20.307 1.00 89.44 84 SER A N 1
ATOM 681 C CA . SER A 1 84 ? -7.993 6.658 -19.345 1.00 89.44 84 SER A CA 1
ATOM 682 C C . SER A 1 84 ? -7.421 7.286 -18.060 1.00 89.44 84 SER A C 1
ATOM 684 O O . SER A 1 84 ? -6.925 8.423 -18.083 1.00 89.44 84 SER A O 1
ATOM 686 N N . PRO A 1 85 ? -7.453 6.563 -16.925 1.00 87.00 85 PRO A N 1
ATOM 687 C CA . PRO A 1 85 ? -6.763 6.972 -15.699 1.00 87.00 85 PRO A CA 1
ATOM 688 C C . PRO A 1 85 ? -5.255 7.197 -15.898 1.00 87.00 85 PRO A C 1
ATOM 690 O O . PRO A 1 85 ? -4.662 8.068 -15.260 1.00 87.00 85 PRO A O 1
ATOM 693 N N . GLU A 1 86 ? -4.629 6.448 -16.805 1.00 86.25 86 GLU A N 1
ATOM 694 C CA . GLU A 1 86 ? -3.206 6.550 -17.123 1.00 86.25 86 GLU A CA 1
ATOM 695 C C . GLU A 1 86 ? -2.876 7.890 -17.790 1.00 86.25 86 GLU A C 1
ATOM 697 O O . GLU A 1 86 ? -1.904 8.547 -17.414 1.00 86.25 86 GLU A O 1
ATOM 702 N N . GLU A 1 87 ? -3.701 8.348 -18.736 1.00 85.50 87 GLU A N 1
ATOM 703 C CA . GLU A 1 87 ? -3.539 9.665 -19.363 1.00 85.50 87 GLU A CA 1
ATOM 704 C C . GLU A 1 87 ? -3.703 10.801 -18.350 1.00 85.50 87 GLU A C 1
ATOM 706 O O . GLU A 1 87 ? -2.924 11.760 -18.355 1.00 85.50 87 GLU A O 1
ATOM 711 N N . GLN A 1 88 ? -4.673 10.671 -17.441 1.00 85.12 88 GLN A N 1
ATOM 712 C CA . GLN A 1 88 ? -4.869 11.620 -16.347 1.00 85.12 88 GLN A CA 1
ATOM 713 C C . GLN A 1 88 ? -3.633 11.699 -15.443 1.00 85.12 88 GLN A C 1
ATOM 715 O O . GLN A 1 88 ? -3.195 12.797 -15.085 1.00 85.12 88 GLN A O 1
ATOM 720 N N . LEU A 1 89 ? -3.056 10.546 -15.093 1.00 84.94 89 LEU A N 1
ATOM 721 C CA . LEU A 1 89 ? -1.851 10.460 -14.274 1.00 84.94 89 LEU A CA 1
ATOM 722 C C . LEU A 1 89 ? -0.643 11.082 -14.985 1.00 84.94 89 LEU A C 1
ATOM 724 O O . LEU A 1 89 ? 0.079 11.874 -14.379 1.00 84.94 89 LEU A O 1
ATOM 728 N N . LEU A 1 90 ? -0.437 10.785 -16.270 1.00 84.12 90 LEU A N 1
ATOM 729 C CA . LEU A 1 90 ? 0.651 11.369 -17.062 1.00 84.12 90 LEU A CA 1
ATOM 730 C C . LEU A 1 90 ? 0.525 12.893 -17.160 1.00 84.12 90 LEU A C 1
ATOM 732 O O . LEU A 1 90 ? 1.503 13.614 -16.942 1.00 84.12 90 LEU A O 1
ATOM 736 N N . HIS A 1 91 ? -0.685 13.395 -17.420 1.00 83.38 91 HIS A N 1
ATOM 737 C CA . HIS A 1 91 ? -0.960 14.827 -17.419 1.00 83.38 91 HIS A CA 1
ATOM 738 C C . HIS A 1 91 ? -0.665 15.450 -16.046 1.00 83.38 91 HIS A C 1
ATOM 740 O O . HIS A 1 91 ? 0.026 16.469 -15.968 1.00 83.38 91 HIS A O 1
ATOM 746 N N . PHE A 1 92 ? -1.112 14.823 -14.955 1.00 85.06 92 PHE A N 1
ATOM 747 C CA . PHE A 1 92 ? -0.825 15.284 -13.598 1.00 85.06 92 PHE A CA 1
ATOM 748 C C . PHE A 1 92 ? 0.683 15.350 -13.314 1.00 85.06 92 PHE A C 1
ATOM 750 O O . PHE A 1 92 ? 1.184 16.397 -12.900 1.00 85.06 92 PHE A O 1
ATOM 757 N 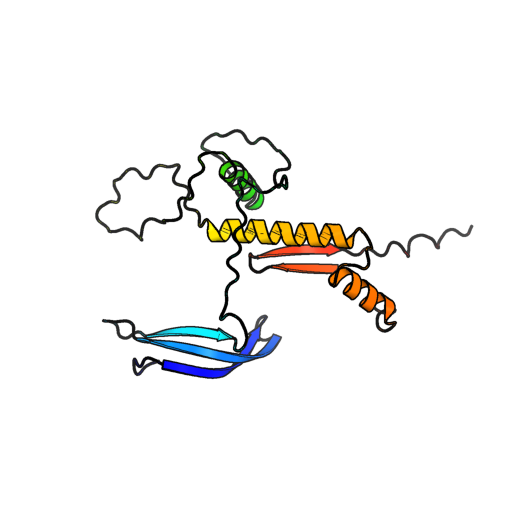N . LEU A 1 93 ? 1.425 14.275 -13.596 1.00 84.56 93 LEU A N 1
ATOM 758 C CA . LEU A 1 93 ? 2.873 14.211 -13.380 1.00 84.56 93 LEU A CA 1
ATOM 759 C C . LEU A 1 93 ? 3.611 15.287 -14.189 1.00 84.56 93 LEU A C 1
ATOM 761 O O . LEU A 1 93 ? 4.540 15.913 -13.678 1.00 84.56 93 LEU A O 1
ATOM 765 N N . SER A 1 94 ? 3.156 15.565 -15.417 1.00 82.25 94 SER A N 1
ATOM 766 C CA . SER A 1 94 ? 3.760 16.591 -16.279 1.00 82.25 94 SER A CA 1
ATOM 767 C C . SER A 1 94 ? 3.618 18.003 -15.701 1.00 82.25 94 SER A C 1
ATOM 769 O O . SER A 1 94 ? 4.481 18.858 -15.906 1.00 82.25 94 SER A O 1
ATOM 771 N N . ARG A 1 95 ? 2.541 18.257 -14.945 1.00 80.31 95 ARG A N 1
ATOM 772 C CA . ARG A 1 95 ? 2.332 19.513 -14.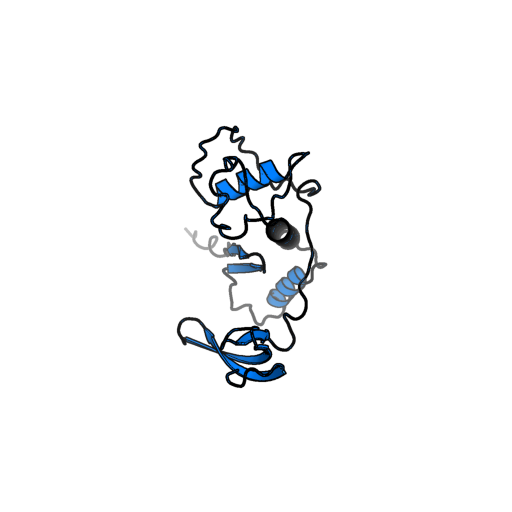218 1.00 80.31 95 ARG A CA 1
ATOM 773 C C . ARG A 1 95 ? 3.102 19.529 -12.901 1.00 80.31 95 ARG A C 1
ATOM 775 O O . ARG A 1 95 ? 3.689 20.558 -12.575 1.00 80.31 95 ARG A O 1
ATOM 782 N N . ALA A 1 96 ? 3.152 18.397 -12.198 1.00 81.50 96 ALA A N 1
ATOM 783 C CA . ALA A 1 96 ? 3.864 18.249 -10.930 1.00 81.50 96 ALA A CA 1
ATOM 784 C C . ALA A 1 96 ? 5.386 18.435 -11.050 1.00 81.50 96 ALA A C 1
ATOM 786 O O . ALA A 1 96 ? 6.029 18.898 -10.108 1.00 81.50 96 ALA A O 1
ATOM 787 N N . GLY A 1 97 ? 5.959 18.131 -12.218 1.00 78.56 97 GLY A N 1
ATOM 788 C CA . GLY A 1 97 ? 7.372 18.375 -12.513 1.00 78.56 97 GLY A CA 1
ATOM 789 C C . GLY A 1 97 ? 7.739 19.840 -12.785 1.00 78.56 97 GLY A C 1
ATOM 790 O O . GLY A 1 97 ? 8.923 20.169 -12.807 1.00 78.56 97 GLY A O 1
ATOM 791 N N . ARG A 1 98 ? 6.767 20.744 -12.987 1.00 80.44 98 ARG A N 1
ATOM 792 C CA . ARG A 1 98 ? 7.053 22.148 -13.332 1.00 80.44 98 ARG A CA 1
ATOM 793 C C . ARG A 1 98 ? 7.614 22.933 -12.132 1.00 80.44 98 ARG A C 1
ATOM 795 O O . ARG A 1 98 ? 7.224 22.686 -10.982 1.00 80.44 98 ARG A O 1
ATOM 802 N N . PRO A 1 99 ? 8.499 23.922 -12.366 1.00 78.19 99 PRO A N 1
ATOM 803 C CA . PRO A 1 99 ? 8.934 24.828 -11.309 1.00 78.19 99 PRO A CA 1
ATOM 804 C C . PRO A 1 99 ? 7.723 25.557 -10.709 1.00 78.19 99 PRO A C 1
ATOM 806 O O . PRO A 1 99 ? 6.750 25.854 -11.397 1.00 78.19 99 PRO A O 1
ATOM 809 N N . GLY A 1 100 ? 7.760 25.806 -9.399 1.00 75.06 100 GLY A N 1
ATOM 810 C CA . GLY A 1 100 ? 6.646 26.437 -8.683 1.00 75.06 100 GLY A CA 1
ATOM 811 C C . GLY A 1 100 ? 5.448 25.529 -8.366 1.00 75.06 100 GLY A C 1
ATOM 812 O O . GLY A 1 100 ? 4.497 26.015 -7.757 1.00 75.06 100 GLY A O 1
ATOM 813 N N . TRP A 1 101 ? 5.481 24.229 -8.704 1.00 80.06 101 TRP A N 1
ATOM 814 C CA . TRP A 1 101 ? 4.437 23.286 -8.279 1.00 80.06 101 TRP A CA 1
ATOM 815 C C . TRP A 1 101 ? 4.283 23.254 -6.754 1.00 80.06 101 TRP A C 1
ATOM 817 O O . TRP A 1 101 ? 5.275 23.151 -6.022 1.00 80.06 101 TRP A O 1
ATOM 827 N N . LYS A 1 102 ? 3.029 23.306 -6.292 1.00 79.25 102 LYS A N 1
ATOM 828 C CA . LYS A 1 102 ? 2.648 23.232 -4.880 1.00 79.25 102 LYS A CA 1
ATOM 829 C C . LYS A 1 102 ? 1.836 21.966 -4.641 1.00 79.25 102 LYS A C 1
ATOM 831 O O . LYS A 1 102 ? 0.773 21.783 -5.227 1.00 79.25 102 LYS A O 1
ATOM 836 N N . TRP A 1 103 ? 2.325 21.117 -3.744 1.00 78.44 103 TRP A N 1
ATOM 837 C CA . TRP A 1 103 ? 1.597 19.942 -3.281 1.00 78.44 103 TRP A CA 1
ATOM 838 C C . TRP A 1 103 ? 0.480 20.372 -2.328 1.00 78.44 103 TRP A C 1
ATOM 840 O O . TRP A 1 103 ? 0.741 20.729 -1.182 1.00 78.44 103 TRP A O 1
ATOM 850 N N . MET A 1 104 ? -0.764 20.370 -2.800 1.00 70.38 104 MET A N 1
ATOM 851 C CA . MET A 1 104 ? -1.931 20.657 -1.963 1.00 70.38 104 MET A CA 1
ATOM 852 C C . MET A 1 104 ? -2.411 19.354 -1.304 1.00 70.38 104 MET A C 1
ATOM 854 O O . MET A 1 104 ? -3.336 18.709 -1.784 1.00 70.38 104 MET A O 1
ATOM 858 N N . SER A 1 105 ? -1.755 18.928 -0.222 1.00 65.19 105 SER A N 1
ATOM 859 C CA . SER A 1 105 ? -2.069 17.664 0.473 1.00 65.19 105 SER A CA 1
ATOM 860 C C . SER A 1 105 ? -3.295 17.735 1.386 1.00 65.19 105 SER A C 1
ATOM 862 O O . SER A 1 105 ? -3.856 16.709 1.767 1.00 65.19 105 SER A O 1
ATOM 864 N N . VAL A 1 106 ? -3.748 18.939 1.735 1.00 58.00 106 VAL A N 1
ATOM 865 C CA . VAL A 1 106 ? -4.848 19.123 2.683 1.00 58.00 106 VAL A CA 1
ATOM 866 C C . VAL A 1 106 ? -6.176 19.033 1.945 1.00 58.00 106 VAL A C 1
ATOM 868 O O . VAL A 1 106 ? -6.629 20.025 1.381 1.00 58.00 106 VAL A O 1
ATOM 871 N N . ARG A 1 107 ? -6.843 17.870 1.987 1.00 56.03 107 ARG A N 1
ATOM 872 C CA . ARG A 1 107 ? -8.295 17.850 1.746 1.00 56.03 107 ARG A CA 1
ATOM 873 C C . ARG A 1 107 ? -8.942 18.824 2.737 1.00 56.03 107 ARG A C 1
ATOM 875 O O . ARG A 1 107 ? -8.588 18.778 3.919 1.00 56.03 107 ARG A O 1
ATOM 882 N N . PRO A 1 108 ? -9.904 19.664 2.323 1.00 50.19 108 PRO A N 1
ATOM 883 C CA . PRO A 1 108 ? -10.751 20.348 3.284 1.00 50.19 108 PRO A CA 1
ATOM 884 C C . PRO A 1 108 ? -11.329 19.274 4.207 1.00 50.19 108 PRO A C 1
ATOM 886 O O . PRO A 1 108 ? -11.896 18.290 3.723 1.00 50.19 108 PRO A O 1
ATOM 889 N N . ARG A 1 109 ? -11.122 19.416 5.524 1.00 49.16 109 ARG A N 1
ATOM 890 C CA . ARG A 1 109 ? -11.813 18.583 6.519 1.00 49.16 109 ARG A CA 1
ATOM 891 C C . ARG A 1 109 ? -13.285 18.565 6.129 1.00 49.16 109 ARG A C 1
ATOM 893 O O . ARG A 1 109 ? -13.807 19.627 5.786 1.00 49.16 109 ARG A O 1
ATOM 900 N N . ALA A 1 110 ? -13.897 17.380 6.117 1.00 48.69 110 ALA A N 1
ATOM 901 C CA . ALA A 1 110 ? -15.298 17.210 5.761 1.00 48.69 110 ALA A CA 1
ATOM 902 C C . ALA A 1 110 ? -16.121 18.321 6.428 1.00 48.69 110 ALA A C 1
ATOM 904 O O . ALA A 1 110 ? -16.151 18.414 7.650 1.00 48.69 110 ALA A O 1
ATOM 905 N N . LEU A 1 111 ? -16.630 19.217 5.579 1.00 46.59 111 LEU A N 1
ATOM 906 C CA . LEU A 1 111 ? -17.522 20.341 5.838 1.00 46.59 111 LEU A CA 1
ATOM 907 C C . LEU A 1 111 ? -17.729 20.664 7.329 1.00 46.59 111 LEU A C 1
ATOM 909 O O . LEU A 1 111 ? -18.682 20.193 7.947 1.00 46.59 111 LEU A O 1
ATOM 913 N N . THR A 1 112 ? -16.921 21.569 7.890 1.00 43.75 112 THR A N 1
ATOM 914 C CA . THR A 1 112 ? -17.485 22.455 8.911 1.00 43.75 112 THR A CA 1
ATOM 915 C C . THR A 1 112 ? -18.620 23.207 8.225 1.00 43.75 112 THR A C 1
ATOM 917 O O . THR A 1 112 ? -18.395 24.015 7.323 1.00 43.75 112 THR A O 1
ATOM 920 N N . LEU A 1 113 ? -19.847 22.870 8.623 1.00 48.75 113 LEU A N 1
ATOM 921 C CA . LEU A 1 113 ? -21.141 23.210 8.018 1.00 48.75 113 LEU A CA 1
ATOM 922 C C . LEU A 1 113 ? -21.413 24.724 7.835 1.00 48.75 113 LEU A C 1
ATOM 924 O O . LEU A 1 113 ? -22.493 25.109 7.408 1.00 48.75 113 LEU A O 1
ATOM 928 N N . HIS A 1 114 ? -20.443 25.592 8.135 1.00 50.84 114 HIS A N 1
ATOM 929 C CA . HIS A 1 114 ? -20.588 27.044 8.177 1.00 50.84 114 HIS A CA 1
ATOM 930 C C . HIS A 1 114 ? -19.803 27.820 7.110 1.00 50.84 114 HIS A C 1
ATOM 932 O O . HIS A 1 114 ? -19.961 29.031 7.041 1.00 50.84 114 HIS A O 1
ATOM 938 N N . ASN A 1 115 ? -18.992 27.179 6.256 1.00 47.84 115 ASN A N 1
ATOM 939 C CA . ASN A 1 115 ? -18.176 27.900 5.258 1.00 47.84 115 ASN A CA 1
ATOM 940 C C . ASN A 1 115 ? -18.213 27.298 3.841 1.00 47.84 115 ASN A C 1
ATOM 942 O O . ASN A 1 115 ? -17.237 27.374 3.097 1.00 47.84 115 ASN A O 1
ATOM 946 N N . ALA A 1 116 ? -19.360 26.753 3.428 1.00 50.00 116 ALA A N 1
ATOM 947 C CA . ALA A 1 116 ? -19.570 26.227 2.073 1.00 50.00 116 ALA A CA 1
ATOM 948 C C . ALA A 1 116 ? -19.571 27.305 0.957 1.00 50.00 116 ALA A C 1
ATOM 950 O O . ALA A 1 116 ? -19.616 26.969 -0.222 1.00 50.00 116 ALA A O 1
ATOM 951 N N . HIS A 1 117 ? -19.499 28.598 1.304 1.00 49.50 117 HIS A N 1
ATOM 952 C CA . HIS A 1 117 ? -19.577 29.712 0.347 1.00 49.50 117 HIS A CA 1
ATOM 953 C C . HIS A 1 117 ? -18.234 30.340 -0.042 1.00 49.50 117 HIS A C 1
ATOM 955 O O . HIS A 1 117 ? -18.206 31.236 -0.890 1.00 49.50 117 HIS A O 1
ATOM 961 N N . LYS A 1 118 ? -17.099 29.889 0.510 1.00 52.81 118 LYS A N 1
ATOM 962 C CA . LYS A 1 118 ? -15.803 30.323 -0.025 1.00 52.81 118 LYS A CA 1
ATOM 963 C C . LYS A 1 118 ? -15.589 29.592 -1.343 1.00 52.81 118 LYS A C 1
ATOM 965 O O . LYS A 1 118 ? -15.318 28.398 -1.324 1.00 52.81 118 LYS A O 1
ATOM 970 N N . LYS A 1 119 ? -15.775 30.319 -2.454 1.00 50.09 119 LYS A N 1
ATOM 971 C CA . LYS A 1 119 ? -15.489 29.930 -3.846 1.00 50.09 119 LYS A CA 1
ATOM 972 C C . LYS A 1 119 ? -14.332 28.924 -3.855 1.00 50.09 119 LYS A C 1
ATOM 974 O O . LYS A 1 119 ? -13.176 29.316 -3.712 1.00 50.09 119 LYS A O 1
ATOM 979 N N . GLN A 1 120 ? -14.654 27.632 -3.915 1.00 54.03 120 GLN A N 1
ATOM 980 C CA . GLN A 1 120 ? -13.636 26.605 -4.044 1.00 54.03 120 GLN A CA 1
ATOM 981 C C . GLN A 1 120 ? -12.986 26.880 -5.392 1.00 54.03 120 GLN A C 1
ATOM 983 O O . GLN A 1 120 ? -13.670 26.857 -6.419 1.00 54.03 120 GLN A O 1
ATOM 988 N N . ASP A 1 121 ? -11.711 27.258 -5.372 1.00 51.88 121 ASP A N 1
ATOM 989 C CA . ASP A 1 121 ? -10.986 27.526 -6.600 1.00 51.88 121 ASP A CA 1
ATOM 990 C C . ASP A 1 121 ? -11.062 26.247 -7.434 1.00 51.88 121 ASP A C 1
ATOM 992 O O . ASP A 1 121 ? -10.684 25.168 -6.958 1.00 51.88 121 ASP A O 1
ATOM 996 N N . ARG A 1 122 ? -11.664 26.330 -8.627 1.00 50.66 122 ARG A N 1
ATOM 997 C CA . ARG A 1 122 ? -11.942 25.152 -9.471 1.00 50.66 122 ARG A CA 1
ATOM 998 C C . ARG A 1 122 ? -10.655 24.421 -9.875 1.00 50.66 122 ARG A C 1
ATOM 1000 O O . ARG A 1 122 ? -10.728 23.283 -10.322 1.00 50.66 122 ARG A O 1
ATOM 1007 N N . ASP A 1 123 ? -9.507 25.052 -9.636 1.00 50.91 123 ASP A N 1
ATOM 1008 C CA . ASP A 1 123 ? -8.160 24.537 -9.855 1.00 50.91 123 ASP A CA 1
ATOM 1009 C C . ASP A 1 123 ? -7.479 23.973 -8.587 1.00 50.91 123 ASP A C 1
ATOM 1011 O O . ASP A 1 123 ? -6.273 23.717 -8.588 1.00 50.91 123 ASP A O 1
ATOM 1015 N N . SER A 1 124 ? -8.214 23.745 -7.492 1.00 56.53 124 SER A N 1
ATOM 1016 C CA . SER A 1 124 ? -7.678 23.093 -6.285 1.00 56.53 124 SER A CA 1
ATOM 1017 C C . SER A 1 124 ? -7.513 21.574 -6.479 1.00 56.53 124 SER A C 1
ATOM 1019 O O . SER A 1 124 ? -8.402 20.774 -6.201 1.00 56.53 124 SER A O 1
ATOM 1021 N N . TYR A 1 125 ? -6.345 21.157 -6.974 1.00 62.41 125 TYR A N 1
ATOM 1022 C CA . TYR A 1 125 ? -5.945 19.747 -7.077 1.00 62.41 125 TYR A CA 1
ATOM 1023 C C . TYR A 1 125 ? -5.442 19.220 -5.731 1.00 62.41 125 TYR A C 1
ATOM 1025 O O . TYR A 1 125 ? -4.307 19.490 -5.351 1.00 62.41 125 TYR A O 1
ATOM 1033 N N . PHE A 1 126 ? -6.242 18.430 -5.019 1.00 68.00 126 PHE A N 1
ATOM 1034 C CA . PHE A 1 126 ? -5.782 17.794 -3.783 1.00 68.00 126 PHE A CA 1
ATOM 1035 C C . PHE A 1 126 ? -4.974 16.537 -4.092 1.00 68.00 126 PHE A C 1
ATOM 1037 O O . PHE A 1 126 ? -5.485 15.606 -4.712 1.00 68.00 126 PHE A O 1
ATOM 1044 N N . CYS A 1 127 ? -3.716 16.507 -3.660 1.00 75.12 127 CYS A N 1
ATOM 1045 C CA . CYS A 1 127 ? -2.836 15.374 -3.898 1.00 75.12 127 CYS A CA 1
ATOM 1046 C C . CYS A 1 127 ? -1.902 15.132 -2.719 1.00 75.12 127 CYS A C 1
ATOM 1048 O O . CYS A 1 127 ? -1.205 16.040 -2.262 1.00 75.12 127 CYS A O 1
ATOM 1050 N N . ASP A 1 128 ? -1.845 13.877 -2.284 1.00 82.56 128 ASP A N 1
ATOM 1051 C CA . ASP A 1 128 ? -0.840 13.422 -1.338 1.00 82.56 128 ASP A CA 1
ATOM 1052 C C . ASP A 1 128 ? 0.521 13.331 -2.045 1.00 82.56 128 ASP A C 1
ATOM 1054 O O . ASP A 1 128 ? 0.693 12.581 -3.009 1.00 82.56 128 ASP A O 1
ATOM 1058 N N . LYS A 1 129 ? 1.475 14.147 -1.590 1.00 83.88 129 LYS A N 1
ATOM 1059 C CA . LYS A 1 129 ? 2.846 14.183 -2.110 1.00 83.88 129 LYS A CA 1
ATOM 1060 C C . LYS A 1 129 ? 3.532 12.828 -1.946 1.00 83.88 129 LYS A C 1
ATOM 1062 O O . LYS A 1 129 ? 4.134 12.328 -2.893 1.00 83.88 129 LYS A O 1
ATOM 1067 N N . THR A 1 130 ? 3.420 12.245 -0.758 1.00 83.06 130 THR A N 1
ATOM 1068 C CA . THR A 1 130 ? 4.154 11.043 -0.353 1.00 83.06 130 THR A CA 1
ATOM 1069 C C . THR A 1 130 ? 3.722 9.845 -1.197 1.00 83.06 130 THR A C 1
ATOM 1071 O O . THR A 1 130 ? 4.555 9.097 -1.713 1.00 83.06 130 THR A O 1
ATOM 1074 N N . LEU A 1 131 ? 2.416 9.749 -1.465 1.00 85.31 131 LEU A N 1
ATOM 1075 C CA . LEU A 1 131 ? 1.826 8.702 -2.289 1.00 85.31 131 LEU A CA 1
ATOM 1076 C C . LEU A 1 131 ? 2.364 8.739 -3.726 1.00 85.31 131 LEU A C 1
ATOM 1078 O O . LEU A 1 131 ? 2.819 7.721 -4.249 1.00 85.31 131 LEU A O 1
ATOM 1082 N N . VAL A 1 132 ? 2.360 9.918 -4.359 1.00 86.81 132 VAL A N 1
ATOM 1083 C CA . VAL A 1 132 ? 2.849 10.063 -5.740 1.00 86.81 132 VAL A CA 1
ATOM 1084 C C . VAL A 1 132 ? 4.355 9.834 -5.821 1.00 86.81 132 VAL A C 1
ATOM 1086 O O . VAL A 1 132 ? 4.834 9.191 -6.753 1.00 86.81 132 VAL A O 1
ATOM 1089 N N . GLN A 1 133 ? 5.123 10.319 -4.848 1.00 86.50 133 GLN A N 1
ATOM 1090 C CA . GLN A 1 133 ? 6.570 10.113 -4.844 1.00 86.50 133 GLN A CA 1
ATOM 1091 C C . GLN A 1 133 ? 6.951 8.645 -4.609 1.00 86.50 133 GLN A C 1
ATOM 1093 O O . GLN A 1 133 ? 7.904 8.171 -5.230 1.00 86.50 133 GLN A O 1
ATOM 1098 N N . SER A 1 134 ? 6.188 7.903 -3.795 1.00 87.19 134 SER A N 1
ATOM 1099 C CA . SER A 1 134 ? 6.359 6.450 -3.646 1.00 87.19 134 SER A CA 1
ATOM 1100 C C . SER A 1 134 ? 6.075 5.710 -4.956 1.00 87.19 134 SER A C 1
ATOM 1102 O O . SER A 1 134 ? 6.784 4.758 -5.275 1.00 87.19 134 SER A O 1
ATOM 1104 N N . LEU A 1 135 ? 5.072 6.146 -5.725 1.00 88.94 135 LEU A N 1
ATOM 1105 C CA . LEU A 1 135 ? 4.752 5.574 -7.035 1.00 88.94 135 LEU A CA 1
ATOM 1106 C C . LEU A 1 135 ? 5.894 5.784 -8.039 1.00 88.94 135 LEU A C 1
ATOM 1108 O O . LEU A 1 135 ? 6.345 4.839 -8.684 1.00 88.94 135 LEU A O 1
ATOM 1112 N N . VAL A 1 136 ? 6.391 7.021 -8.150 1.00 88.62 136 VAL A N 1
ATOM 1113 C CA . VAL A 1 136 ? 7.504 7.363 -9.051 1.00 88.62 136 VAL A CA 1
ATOM 1114 C C . VAL A 1 136 ? 8.759 6.577 -8.684 1.00 88.62 136 VAL A C 1
ATOM 1116 O O . VAL A 1 136 ? 9.439 6.058 -9.567 1.00 88.62 136 VAL A O 1
ATOM 1119 N N . ARG A 1 137 ? 9.049 6.440 -7.388 1.00 88.62 137 ARG A N 1
ATOM 1120 C CA . ARG A 1 137 ? 10.178 5.641 -6.917 1.00 88.62 137 ARG A CA 1
ATOM 1121 C C . ARG A 1 137 ? 10.067 4.179 -7.346 1.00 88.62 137 ARG A C 1
ATOM 1123 O O . ARG A 1 137 ? 11.028 3.639 -7.887 1.00 88.62 137 ARG A O 1
ATOM 1130 N N . ASP A 1 138 ? 8.921 3.544 -7.115 1.00 90.12 138 ASP A N 1
ATOM 1131 C CA . ASP A 1 138 ? 8.720 2.141 -7.485 1.00 90.12 138 ASP A CA 1
ATOM 1132 C C . ASP A 1 138 ? 8.873 1.942 -9.005 1.00 90.12 138 ASP A C 1
ATOM 1134 O O . ASP A 1 138 ? 9.495 0.972 -9.436 1.00 90.12 138 ASP A O 1
ATOM 1138 N N . ALA A 1 139 ? 8.403 2.895 -9.821 1.00 89.12 139 ALA A N 1
ATOM 1139 C CA . ALA A 1 139 ? 8.592 2.870 -11.273 1.00 89.12 139 ALA A CA 1
ATOM 1140 C C . ALA A 1 139 ? 10.074 2.944 -11.688 1.00 89.12 139 ALA A C 1
ATOM 1142 O O . ALA A 1 139 ? 10.484 2.262 -12.627 1.00 89.12 139 ALA A O 1
ATOM 1143 N N . ILE A 1 140 ? 10.886 3.748 -10.992 1.00 86.69 140 ILE A N 1
ATOM 1144 C CA . ILE A 1 140 ? 12.334 3.840 -11.238 1.00 86.69 140 ILE A CA 1
ATOM 1145 C C . ILE A 1 140 ? 13.015 2.516 -10.901 1.00 86.69 140 ILE A C 1
ATOM 1147 O O . ILE A 1 140 ? 13.774 2.009 -11.721 1.00 86.69 140 ILE A O 1
ATOM 1151 N N . VAL A 1 141 ? 12.691 1.922 -9.749 1.00 86.62 141 VAL A N 1
ATOM 1152 C CA . VAL A 1 141 ? 13.263 0.633 -9.328 1.00 86.62 141 VAL A CA 1
ATOM 1153 C C . VAL A 1 141 ? 12.905 -0.476 -10.320 1.00 86.62 141 VAL A C 1
ATOM 1155 O O . VAL A 1 141 ? 13.781 -1.241 -10.713 1.00 86.62 141 VAL A O 1
ATOM 1158 N N . ILE A 1 142 ? 11.647 -0.546 -10.777 1.00 86.19 142 ILE A N 1
ATOM 1159 C CA . ILE A 1 142 ? 11.237 -1.503 -11.821 1.00 86.19 142 ILE A CA 1
ATOM 1160 C C . ILE A 1 142 ? 12.032 -1.263 -13.112 1.00 86.19 142 ILE A C 1
ATOM 1162 O O . ILE A 1 142 ? 12.524 -2.211 -13.717 1.00 86.19 142 ILE A O 1
ATOM 1166 N N . LYS A 1 143 ? 12.190 -0.005 -13.538 1.00 84.44 143 LYS A N 1
ATOM 1167 C CA . LYS A 1 143 ? 12.929 0.331 -14.762 1.00 84.44 143 LYS A CA 1
ATOM 1168 C C . LYS A 1 143 ? 14.407 -0.056 -14.671 1.00 84.44 143 LYS A C 1
ATOM 1170 O O . LYS A 1 143 ? 14.965 -0.571 -15.639 1.00 84.44 143 LYS A O 1
ATOM 1175 N N . GLU A 1 144 ? 15.045 0.213 -13.537 1.00 81.50 144 GLU A N 1
ATOM 1176 C CA . GLU A 1 144 ? 16.424 -0.205 -13.280 1.00 81.50 144 GLU A CA 1
ATOM 1177 C C . GLU A 1 144 ? 16.539 -1.728 -13.278 1.00 81.50 144 GLU A C 1
ATOM 1179 O O . GLU A 1 144 ? 17.469 -2.269 -13.874 1.00 81.50 144 GLU A O 1
ATOM 1184 N N . LEU A 1 145 ? 15.577 -2.427 -12.676 1.00 77.81 145 LEU A N 1
ATOM 1185 C CA . LEU A 1 145 ? 15.534 -3.884 -12.688 1.00 77.81 145 LEU A CA 1
ATOM 1186 C C . LEU A 1 145 ? 15.440 -4.450 -14.116 1.00 77.81 145 LEU A C 1
ATOM 1188 O O . LEU A 1 145 ? 16.191 -5.362 -14.468 1.00 77.81 145 LEU A O 1
ATOM 1192 N N . ASP A 1 146 ? 14.577 -3.883 -14.958 1.00 73.44 146 ASP A N 1
ATOM 1193 C CA . ASP A 1 146 ? 14.423 -4.297 -16.358 1.00 73.44 146 ASP A CA 1
ATOM 1194 C C . ASP A 1 146 ? 15.711 -4.059 -17.168 1.00 73.44 146 ASP A C 1
ATOM 1196 O O . ASP A 1 146 ? 16.157 -4.942 -17.908 1.00 73.44 146 ASP A O 1
ATOM 1200 N N . ALA A 1 147 ? 16.363 -2.903 -16.992 1.00 72.31 147 ALA A N 1
ATOM 1201 C CA . ALA A 1 147 ? 17.607 -2.568 -17.692 1.00 72.31 147 ALA A CA 1
ATOM 1202 C C . ALA A 1 147 ? 18.738 -3.573 -17.404 1.00 72.31 147 ALA A C 1
ATOM 1204 O O . ALA A 1 147 ? 19.502 -3.936 -18.300 1.00 72.31 147 ALA A O 1
ATOM 1205 N N . HIS A 1 148 ? 18.818 -4.066 -16.168 1.00 62.81 148 HIS A N 1
ATOM 1206 C CA . HIS A 1 148 ? 19.815 -5.057 -15.760 1.00 62.81 148 HIS A CA 1
ATOM 1207 C C . HIS A 1 148 ? 19.418 -6.505 -16.068 1.00 62.81 148 HIS A C 1
ATOM 1209 O O . HIS A 1 148 ? 20.258 -7.395 -15.978 1.00 62.81 148 HIS A O 1
ATOM 1215 N N . THR A 1 149 ? 18.163 -6.757 -16.445 1.00 59.75 149 THR A N 1
ATOM 1216 C CA . THR A 1 149 ? 17.713 -8.086 -16.884 1.00 59.75 149 THR A CA 1
ATOM 1217 C C . THR A 1 149 ? 18.014 -8.307 -18.372 1.00 59.75 149 THR A C 1
ATOM 1219 O O . THR A 1 149 ? 18.339 -9.422 -18.774 1.00 59.75 149 THR A O 1
ATOM 1222 N N . GLY A 1 150 ? 17.971 -7.247 -19.193 1.00 53.31 150 GLY A N 1
ATOM 1223 C CA . GLY A 1 150 ? 18.307 -7.299 -20.626 1.00 53.31 150 GLY A CA 1
ATOM 1224 C C . GLY 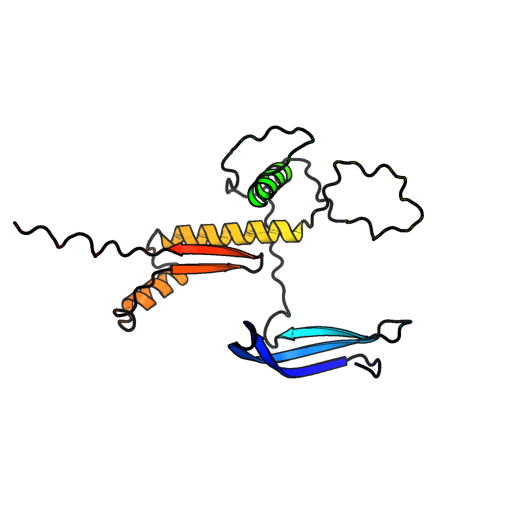A 1 150 ? 19.810 -7.354 -20.934 1.00 53.31 150 GLY A C 1
ATOM 1225 O O . GLY A 1 150 ? 20.213 -7.857 -21.982 1.00 53.31 150 GLY A O 1
ATOM 1226 N N . HIS A 1 151 ? 20.653 -6.885 -20.014 1.00 49.12 151 HIS A N 1
ATOM 1227 C CA . HIS A 1 151 ? 22.100 -7.055 -20.080 1.00 49.12 151 HIS A CA 1
ATOM 1228 C C . HIS A 1 151 ? 22.499 -8.128 -19.077 1.00 49.12 151 HIS A C 1
ATOM 1230 O O . HIS A 1 151 ? 22.498 -7.868 -17.880 1.00 49.12 151 HIS A O 1
ATOM 1236 N N . ALA A 1 152 ? 22.835 -9.326 -19.557 1.00 47.69 152 ALA A N 1
ATOM 1237 C CA . ALA A 1 152 ? 23.337 -10.446 -18.761 1.00 47.69 152 ALA A CA 1
ATOM 1238 C C . ALA A 1 152 ? 24.690 -10.122 -18.090 1.00 47.69 152 ALA A C 1
ATOM 1240 O O . ALA A 1 152 ? 25.723 -10.702 -18.407 1.00 47.69 152 ALA A O 1
ATOM 1241 N N . SER A 1 153 ? 24.701 -9.167 -17.164 1.00 46.75 153 SER A N 1
ATOM 1242 C CA . SER A 1 153 ? 25.817 -8.902 -16.276 1.00 46.75 153 SER A CA 1
ATOM 1243 C C . SER A 1 153 ? 25.555 -9.656 -14.981 1.00 46.75 153 SER A C 1
ATOM 1245 O O . SER A 1 153 ? 24.568 -9.413 -14.286 1.00 46.75 153 SER A O 1
ATOM 1247 N N . HIS A 1 154 ? 26.454 -10.581 -14.652 1.00 49.97 154 HIS A N 1
ATOM 1248 C CA . HIS A 1 154 ? 26.425 -11.459 -13.477 1.00 49.97 154 HIS A CA 1
ATOM 1249 C C . HIS A 1 154 ? 26.510 -10.728 -12.115 1.00 49.97 154 HIS A C 1
ATOM 1251 O O . HIS A 1 154 ? 26.833 -11.346 -11.105 1.00 49.97 154 HIS A O 1
ATOM 1257 N N . SER A 1 155 ? 26.253 -9.419 -12.075 1.00 53.56 155 SER A N 1
ATOM 1258 C CA . SER A 1 155 ? 26.438 -8.565 -10.898 1.00 53.56 155 SER A CA 1
ATOM 1259 C C . SER A 1 155 ? 25.144 -8.303 -10.113 1.00 53.56 155 SER A C 1
ATOM 1261 O O . SER A 1 155 ? 25.201 -7.891 -8.958 1.00 53.56 155 SER A O 1
ATOM 1263 N N . HIS A 1 156 ? 23.962 -8.566 -10.692 1.00 56.06 156 HIS A N 1
ATOM 1264 C CA . HIS A 1 156 ? 22.686 -8.321 -10.004 1.00 56.06 156 HIS A CA 1
ATOM 1265 C C . HIS A 1 156 ? 22.091 -9.585 -9.384 1.00 56.06 156 HIS A C 1
ATOM 1267 O O . HIS A 1 156 ? 22.007 -10.608 -10.063 1.00 56.06 156 HIS A O 1
ATOM 1273 N N . PRO A 1 157 ? 21.596 -9.536 -8.131 1.00 63.94 157 PRO A N 1
ATOM 1274 C CA . PRO A 1 157 ? 21.094 -10.713 -7.422 1.00 63.94 157 PRO A CA 1
ATOM 1275 C C . PRO A 1 157 ? 19.916 -11.384 -8.136 1.00 63.94 157 PRO A C 1
ATOM 1277 O O . PRO A 1 157 ? 19.776 -12.600 -8.052 1.00 63.94 157 PRO A O 1
ATOM 1280 N N . ILE A 1 158 ? 19.109 -10.630 -8.891 1.00 60.72 158 ILE A N 1
ATOM 1281 C CA . ILE A 1 158 ? 18.001 -11.179 -9.685 1.00 60.72 158 ILE A CA 1
ATOM 1282 C C . ILE A 1 158 ? 18.502 -11.815 -10.984 1.00 60.72 158 ILE A C 1
ATOM 1284 O O . ILE A 1 158 ? 18.056 -12.907 -11.314 1.00 60.72 158 ILE A O 1
ATOM 1288 N N . ALA A 1 159 ? 19.470 -11.216 -11.682 1.00 61.56 159 ALA A N 1
ATOM 1289 C CA . ALA A 1 159 ? 20.107 -11.851 -12.840 1.00 61.56 159 ALA A CA 1
ATOM 1290 C C . ALA A 1 159 ? 20.828 -13.146 -12.426 1.00 61.56 159 ALA A C 1
ATOM 1292 O O . ALA A 1 159 ? 20.719 -14.165 -13.103 1.00 61.56 159 ALA A O 1
ATOM 1293 N N . THR A 1 160 ? 21.482 -13.137 -11.262 1.00 65.00 160 THR A N 1
ATOM 1294 C CA . THR A 1 160 ? 22.073 -14.322 -10.635 1.00 65.00 160 THR A CA 1
ATOM 1295 C C . THR A 1 160 ? 21.010 -15.334 -10.233 1.00 65.00 160 THR A C 1
ATOM 1297 O O . THR A 1 160 ? 21.192 -16.513 -10.504 1.00 65.00 160 THR A O 1
ATOM 1300 N N . LEU A 1 161 ? 19.878 -14.915 -9.657 1.00 64.19 161 LEU A N 1
ATOM 1301 C CA . LEU A 1 161 ? 18.761 -15.812 -9.352 1.00 64.19 161 LEU A CA 1
ATOM 1302 C C . LEU A 1 161 ? 18.199 -16.446 -10.630 1.00 64.19 161 LEU A C 1
ATOM 1304 O O . LEU A 1 161 ? 18.056 -17.659 -10.679 1.00 64.19 161 LEU A O 1
ATOM 1308 N N . MET A 1 162 ? 17.947 -15.665 -11.680 1.00 64.62 162 MET A N 1
ATOM 1309 C CA . MET A 1 162 ? 17.459 -16.159 -12.972 1.00 64.62 162 MET A CA 1
ATOM 1310 C C . MET A 1 162 ? 18.471 -17.102 -13.630 1.00 64.62 162 MET A C 1
ATOM 1312 O O . MET A 1 162 ? 18.102 -18.174 -14.113 1.00 64.62 162 MET A O 1
ATOM 1316 N N . ALA A 1 163 ? 19.762 -16.766 -13.580 1.00 63.25 163 ALA A N 1
ATOM 1317 C CA . ALA A 1 163 ? 20.836 -17.630 -14.050 1.00 63.25 163 ALA A CA 1
ATOM 1318 C C . ALA A 1 163 ? 20.934 -18.917 -13.219 1.00 63.25 163 ALA A C 1
ATOM 1320 O O . ALA A 1 163 ? 21.084 -19.988 -13.792 1.00 63.25 163 ALA A O 1
ATOM 1321 N N . LEU A 1 164 ? 20.803 -18.856 -11.890 1.00 62.50 164 LEU A N 1
ATOM 1322 C CA . LEU A 1 164 ? 20.822 -20.022 -11.000 1.00 62.50 164 LEU A CA 1
ATOM 1323 C C . LEU A 1 164 ? 19.598 -20.917 -11.203 1.00 62.50 164 LEU A C 1
ATOM 1325 O O . LEU A 1 164 ? 19.757 -22.133 -11.280 1.00 62.50 164 LEU A O 1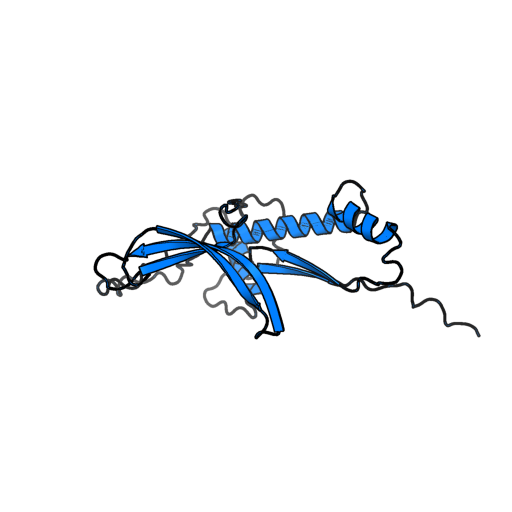
ATOM 1329 N N . LEU A 1 165 ? 18.406 -20.336 -11.351 1.00 61.81 165 LEU A N 1
ATOM 1330 C CA . LEU A 1 165 ? 17.180 -21.060 -11.690 1.00 61.81 165 LEU A CA 1
ATOM 1331 C C . LEU A 1 165 ? 17.335 -21.788 -13.032 1.00 61.81 165 LEU A C 1
ATOM 1333 O O . LEU A 1 165 ? 16.961 -22.952 -13.151 1.00 61.81 165 LEU A O 1
ATOM 1337 N N . THR A 1 166 ? 17.973 -21.148 -14.012 1.00 57.72 166 THR A N 1
ATOM 1338 C CA . THR A 1 166 ? 18.238 -21.753 -15.326 1.00 57.72 166 THR A CA 1
ATOM 1339 C C . THR A 1 166 ? 19.347 -22.817 -15.261 1.00 57.72 166 THR A C 1
ATOM 1341 O O . THR A 1 166 ? 19.248 -23.868 -15.891 1.00 57.72 166 THR A O 1
ATOM 1344 N N . ARG A 1 167 ? 20.400 -22.590 -14.462 1.00 55.09 167 ARG A N 1
ATOM 1345 C CA . ARG A 1 167 ? 21.620 -23.418 -14.401 1.00 55.09 167 ARG A CA 1
ATOM 1346 C C . ARG A 1 167 ? 21.507 -24.626 -13.470 1.00 55.09 167 ARG A C 1
ATOM 1348 O O . ARG A 1 167 ? 22.196 -25.615 -13.693 1.00 55.09 167 ARG A O 1
ATOM 1355 N N . GLN A 1 168 ? 20.640 -24.600 -12.454 1.00 54.34 168 GLN A N 1
ATOM 1356 C CA . GLN A 1 168 ? 20.497 -25.704 -11.491 1.00 54.34 168 GLN A CA 1
ATOM 1357 C C . GLN A 1 168 ? 19.850 -26.978 -12.059 1.00 54.34 168 GLN A C 1
ATOM 1359 O O . GLN A 1 168 ? 19.633 -27.926 -11.307 1.00 54.34 168 GLN A O 1
ATOM 1364 N N . GLY A 1 169 ? 19.519 -27.048 -13.353 1.00 48.69 169 GLY A N 1
ATOM 1365 C CA . GLY A 1 169 ? 19.080 -28.290 -14.003 1.00 48.69 169 GLY A CA 1
ATOM 1366 C C . GLY A 1 169 ? 17.762 -28.880 -13.477 1.00 48.69 169 GLY A C 1
ATOM 1367 O O . GLY A 1 169 ? 17.260 -29.833 -14.057 1.00 48.69 169 GLY A O 1
ATOM 1368 N N . ARG A 1 170 ? 17.140 -28.318 -12.431 1.00 47.66 170 ARG A N 1
ATOM 1369 C CA . ARG A 1 170 ? 15.825 -28.736 -11.912 1.00 47.66 170 ARG A CA 1
ATOM 1370 C C . ARG A 1 170 ? 14.649 -28.145 -12.691 1.00 47.66 170 ARG A C 1
ATOM 1372 O O . ARG A 1 170 ? 13.549 -28.678 -12.601 1.00 47.66 170 ARG A O 1
ATOM 1379 N N . PHE A 1 171 ? 14.893 -27.108 -13.493 1.00 51.16 171 PHE A N 1
ATOM 1380 C CA . PHE A 1 171 ? 13.867 -26.408 -14.272 1.00 51.16 171 PHE A CA 1
ATOM 1381 C C . PHE A 1 171 ? 14.010 -26.571 -15.791 1.00 51.16 171 PHE A C 1
ATOM 1383 O O . PHE A 1 171 ? 13.249 -25.959 -16.527 1.00 51.16 171 PHE A O 1
ATOM 1390 N N . HIS A 1 172 ? 14.881 -27.463 -16.288 1.00 50.81 172 HIS A N 1
ATOM 1391 C CA . HIS A 1 172 ? 14.958 -27.778 -17.729 1.00 50.81 172 HIS A CA 1
ATOM 1392 C C . HIS A 1 172 ? 13.629 -28.304 -18.316 1.00 50.81 172 HIS A C 1
ATOM 1394 O O . HIS A 1 172 ? 13.474 -28.375 -19.530 1.00 50.81 172 HIS A O 1
ATOM 1400 N N . LYS A 1 173 ? 12.675 -28.686 -17.454 1.00 51.47 173 LYS A N 1
ATOM 1401 C CA . LYS A 1 173 ? 11.324 -29.129 -17.827 1.00 51.47 173 LYS A CA 1
ATOM 1402 C C . LYS A 1 173 ? 10.267 -28.023 -17.781 1.00 51.47 173 LYS A C 1
ATOM 1404 O O . LYS A 1 173 ? 9.165 -28.243 -18.270 1.00 51.47 173 LYS A O 1
ATOM 1409 N N . PHE A 1 174 ? 10.567 -26.864 -17.194 1.00 63.00 174 PHE A N 1
ATOM 1410 C CA . PHE A 1 174 ? 9.590 -25.802 -16.972 1.00 63.00 174 PHE A CA 1
ATOM 1411 C C . PHE A 1 174 ? 9.992 -24.550 -17.738 1.00 63.00 174 PHE A C 1
ATOM 1413 O O . PHE A 1 174 ? 10.957 -23.868 -17.406 1.00 63.00 174 PHE A O 1
ATOM 1420 N N . VAL A 1 175 ? 9.215 -24.249 -18.774 1.00 68.62 175 VAL A N 1
ATOM 1421 C CA . VAL A 1 175 ? 9.299 -22.980 -19.491 1.00 68.62 175 VAL A CA 1
ATOM 1422 C C . VAL A 1 175 ? 8.644 -21.908 -18.625 1.00 68.62 175 VAL A C 1
ATOM 1424 O O . VAL A 1 175 ? 7.456 -22.005 -18.318 1.00 68.62 175 VAL A O 1
ATOM 1427 N N . VAL A 1 176 ? 9.400 -20.882 -18.233 1.00 71.50 176 VAL A N 1
ATOM 1428 C CA . VAL A 1 176 ? 8.820 -19.672 -17.636 1.00 71.50 176 VAL A CA 1
ATOM 1429 C C . VAL A 1 176 ? 8.188 -18.882 -18.773 1.00 71.50 176 VAL A C 1
ATOM 1431 O O . VAL A 1 176 ? 8.920 -18.320 -19.573 1.00 71.50 176 VAL A O 1
ATOM 1434 N N . SER A 1 177 ? 6.858 -18.851 -18.864 1.00 79.31 177 SER A N 1
ATOM 1435 C CA . SER A 1 177 ? 6.130 -18.097 -19.900 1.00 79.31 177 SER A CA 1
ATOM 1436 C C . SER A 1 177 ? 5.868 -16.641 -19.516 1.00 79.31 177 SER A C 1
ATOM 1438 O O . SER A 1 177 ? 5.702 -15.795 -20.390 1.00 79.31 177 SER A O 1
ATOM 1440 N N . MET A 1 178 ? 5.833 -16.337 -18.217 1.00 80.50 178 MET A N 1
ATOM 1441 C CA . MET A 1 178 ? 5.565 -15.000 -17.701 1.00 80.50 178 MET A CA 1
ATOM 1442 C C . MET A 1 178 ? 6.295 -14.773 -16.378 1.00 80.50 178 MET A C 1
ATOM 1444 O O . MET A 1 178 ? 6.290 -15.633 -15.497 1.00 80.50 178 MET A O 1
ATOM 1448 N N . SER A 1 179 ? 6.873 -13.588 -16.225 1.00 83.31 179 SER A N 1
ATOM 1449 C CA . SER A 1 179 ? 7.382 -13.059 -14.958 1.00 83.31 179 SER A CA 1
ATOM 1450 C C . SER A 1 179 ? 6.676 -11.751 -14.627 1.00 83.31 179 SER A C 1
ATOM 1452 O O . SER A 1 179 ? 6.249 -11.031 -15.526 1.00 83.31 179 SER A O 1
ATOM 1454 N N . PHE A 1 180 ? 6.524 -11.433 -13.343 1.00 88.56 180 PHE A N 1
ATOM 1455 C CA . PHE A 1 180 ? 5.930 -10.165 -12.936 1.00 88.56 180 PHE A CA 1
ATOM 1456 C C . PHE A 1 180 ? 6.551 -9.613 -11.655 1.00 88.56 180 PHE A C 1
ATOM 1458 O O . PHE A 1 180 ? 7.074 -10.354 -10.824 1.00 88.56 180 PHE A O 1
ATOM 1465 N N . VAL A 1 181 ? 6.443 -8.296 -11.499 1.00 90.38 181 VAL A N 1
ATOM 1466 C CA . VAL A 1 181 ? 6.820 -7.536 -10.310 1.00 90.38 181 VAL A CA 1
ATOM 1467 C C . VAL A 1 181 ? 5.612 -6.712 -9.888 1.00 90.38 181 VAL A C 1
ATOM 1469 O O . VAL A 1 181 ? 5.128 -5.884 -10.657 1.00 90.38 181 VAL A O 1
ATOM 1472 N N . ALA A 1 182 ? 5.126 -6.956 -8.672 1.00 92.38 182 ALA A N 1
ATOM 1473 C CA . ALA A 1 182 ? 4.072 -6.177 -8.032 1.00 92.38 182 ALA A CA 1
ATOM 1474 C C . ALA A 1 182 ? 4.675 -5.396 -6.859 1.00 92.38 182 ALA A C 1
ATOM 1476 O O . ALA A 1 182 ? 5.314 -5.991 -5.989 1.00 92.38 182 ALA A O 1
ATOM 1477 N N . THR A 1 183 ? 4.496 -4.077 -6.832 1.00 91.50 183 THR A N 1
ATOM 1478 C CA . THR A 1 183 ? 5.095 -3.202 -5.814 1.00 91.50 183 THR A CA 1
ATOM 1479 C C . THR A 1 183 ? 4.074 -2.710 -4.790 1.00 91.50 183 THR A C 1
ATOM 1481 O O . THR A 1 183 ? 2.861 -2.797 -4.988 1.00 91.50 183 THR A O 1
ATOM 1484 N N . ARG A 1 184 ? 4.571 -2.146 -3.681 1.00 87.06 184 ARG A N 1
ATOM 1485 C CA . ARG A 1 184 ? 3.751 -1.559 -2.604 1.00 87.06 184 ARG A CA 1
ATOM 1486 C C . ARG A 1 184 ? 2.863 -0.405 -3.074 1.00 87.06 184 ARG A C 1
ATOM 1488 O O . ARG A 1 184 ? 1.788 -0.220 -2.519 1.00 87.06 184 ARG A O 1
ATOM 1495 N N . SER A 1 185 ? 3.299 0.361 -4.077 1.00 87.69 185 SER A N 1
ATOM 1496 C CA . SER A 1 185 ? 2.510 1.461 -4.654 1.00 87.69 185 SER A CA 1
ATOM 1497 C C . SER A 1 185 ? 1.389 0.988 -5.583 1.00 87.69 185 SER A C 1
ATOM 1499 O O . SER A 1 185 ? 0.620 1.814 -6.068 1.00 87.69 185 SER A O 1
ATOM 1501 N N . GLY A 1 186 ? 1.282 -0.322 -5.833 1.00 88.38 186 GLY A N 1
ATOM 1502 C CA . GLY A 1 186 ? 0.288 -0.900 -6.734 1.00 88.38 186 GLY A CA 1
ATOM 1503 C C . GLY A 1 186 ? 0.736 -0.978 -8.194 1.00 88.38 186 GLY A C 1
ATOM 1504 O O . GLY A 1 186 ? -0.067 -1.368 -9.039 1.00 88.38 186 GLY A O 1
ATOM 1505 N N . LEU A 1 187 ? 1.996 -0.652 -8.516 1.00 90.81 187 LEU A N 1
ATOM 1506 C CA . LEU A 1 187 ? 2.527 -0.892 -9.859 1.00 90.81 187 LEU A CA 1
ATOM 1507 C C . LEU A 1 187 ? 2.718 -2.385 -10.087 1.00 90.81 187 LEU A C 1
ATOM 1509 O O . LEU A 1 187 ? 3.360 -3.082 -9.300 1.00 90.81 187 LEU A O 1
ATOM 1513 N N . LEU A 1 188 ? 2.187 -2.850 -11.211 1.00 91.00 188 LEU A N 1
ATOM 1514 C CA . LEU A 1 188 ? 2.364 -4.202 -11.701 1.00 91.00 188 LEU A CA 1
ATOM 1515 C C . LEU A 1 188 ? 3.036 -4.135 -13.070 1.00 91.00 188 LEU A C 1
ATOM 1517 O O . LEU A 1 188 ? 2.495 -3.555 -14.009 1.00 91.00 188 LEU A O 1
ATOM 1521 N N . LYS A 1 189 ? 4.201 -4.764 -13.189 1.00 87.88 189 LYS A N 1
ATOM 1522 C CA . LYS A 1 189 ? 4.860 -5.009 -14.470 1.00 87.88 189 LYS A CA 1
ATOM 1523 C C . LYS A 1 189 ? 4.879 -6.506 -14.708 1.00 87.88 189 LYS A C 1
ATOM 1525 O O . LYS A 1 189 ? 5.412 -7.234 -13.882 1.00 87.88 189 LYS A O 1
ATOM 1530 N N . TRP A 1 190 ? 4.352 -6.959 -15.838 1.00 87.31 190 TRP A N 1
ATOM 1531 C CA . TRP A 1 190 ? 4.573 -8.320 -16.323 1.00 87.31 190 TRP A CA 1
ATOM 1532 C C . TRP A 1 190 ? 5.442 -8.313 -17.582 1.00 87.31 190 TRP A C 1
ATOM 1534 O O . TRP A 1 190 ? 5.499 -7.327 -18.326 1.00 87.31 190 TRP A O 1
ATOM 1544 N N . THR A 1 191 ? 6.155 -9.407 -17.795 1.00 83.69 191 THR A N 1
ATOM 1545 C CA . THR A 1 191 ? 6.982 -9.693 -18.963 1.00 83.69 191 THR A CA 1
ATOM 1546 C C . THR A 1 191 ? 6.633 -11.083 -19.460 1.00 83.69 191 THR A C 1
ATOM 1548 O O . THR A 1 191 ? 6.659 -12.051 -18.701 1.00 83.69 191 THR A O 1
ATOM 1551 N N . GLU A 1 192 ? 6.261 -11.165 -20.733 1.00 81.81 192 GLU A N 1
ATOM 1552 C CA . GLU A 1 192 ? 6.037 -12.432 -21.417 1.00 81.81 192 GLU A CA 1
ATOM 1553 C C . GLU A 1 192 ? 7.368 -12.944 -21.959 1.00 81.81 192 GLU A C 1
ATOM 1555 O O . GLU A 1 192 ? 8.111 -12.223 -22.624 1.00 81.81 192 GLU A O 1
ATOM 1560 N N . ASN A 1 193 ? 7.659 -14.204 -21.674 1.00 74.19 193 ASN A N 1
ATOM 1561 C CA . ASN A 1 193 ? 8.870 -14.885 -22.091 1.00 74.19 193 ASN A CA 1
ATOM 1562 C C . ASN A 1 193 ? 8.479 -15.848 -23.218 1.00 74.19 193 ASN A C 1
ATOM 1564 O O . ASN A 1 193 ? 8.104 -16.999 -22.985 1.00 74.19 193 ASN A O 1
ATOM 1568 N N . ILE A 1 194 ? 8.488 -15.346 -24.454 1.00 66.81 194 ILE A N 1
ATOM 1569 C CA . ILE A 1 194 ? 8.168 -16.148 -25.638 1.00 66.81 194 ILE A CA 1
ATOM 1570 C C . ILE A 1 194 ? 9.404 -16.974 -26.004 1.00 66.81 194 ILE A C 1
ATOM 1572 O O . ILE A 1 194 ? 10.446 -16.426 -26.361 1.00 66.81 194 ILE A O 1
ATOM 1576 N N . ASN A 1 195 ? 9.288 -18.302 -25.952 1.00 56.91 195 ASN A N 1
ATOM 1577 C CA . ASN A 1 195 ? 10.309 -19.199 -26.489 1.00 56.91 195 ASN A CA 1
ATOM 1578 C C . ASN A 1 195 ? 10.356 -19.070 -28.018 1.00 56.91 195 ASN A C 1
ATOM 1580 O O . ASN A 1 195 ? 9.493 -19.603 -28.711 1.00 56.91 195 ASN A O 1
ATOM 1584 N N . SER A 1 196 ? 11.392 -18.433 -28.560 1.00 46.69 196 SER A N 1
ATOM 1585 C CA . SER A 1 196 ? 11.663 -18.404 -30.006 1.00 46.69 196 SER A CA 1
ATOM 1586 C C . SER A 1 196 ? 12.229 -19.724 -30.560 1.00 46.69 196 SER A C 1
ATOM 1588 O O . SER A 1 196 ? 12.523 -19.817 -31.747 1.00 46.69 196 SER A O 1
ATOM 1590 N N . SER A 1 197 ? 12.355 -20.779 -29.748 1.00 46.22 197 SER A N 1
ATOM 1591 C CA . SER A 1 197 ? 12.991 -22.047 -30.136 1.00 46.22 197 SER A CA 1
ATOM 1592 C C . SER A 1 197 ? 12.056 -23.101 -30.751 1.00 46.22 197 SER A C 1
ATOM 1594 O O . SER A 1 197 ? 12.364 -24.289 -30.703 1.00 46.22 197 SER A O 1
ATOM 1596 N N . ARG A 1 198 ? 10.915 -22.717 -31.343 1.00 43.16 198 ARG A N 1
ATOM 1597 C CA . ARG A 1 198 ? 10.023 -23.671 -32.043 1.00 43.16 198 ARG A CA 1
ATOM 1598 C C . ARG A 1 198 ? 9.744 -23.369 -33.517 1.00 43.16 198 ARG A C 1
ATOM 1600 O O . ARG A 1 198 ? 8.948 -24.081 -34.116 1.00 43.16 198 ARG A O 1
ATOM 1607 N N . THR A 1 199 ? 10.406 -22.386 -34.129 1.00 34.59 199 THR A N 1
ATOM 1608 C CA . THR A 1 199 ? 10.080 -21.975 -35.512 1.00 34.59 199 THR A CA 1
ATOM 1609 C C . THR A 1 199 ? 11.115 -22.364 -36.569 1.00 34.59 199 THR A C 1
ATOM 1611 O O . THR A 1 199 ? 11.028 -21.892 -37.696 1.00 34.59 199 THR A O 1
ATOM 1614 N N . THR A 1 200 ? 12.082 -23.230 -36.261 1.00 37.50 200 THR A N 1
ATOM 1615 C CA . THR A 1 200 ? 13.098 -23.651 -37.244 1.00 37.50 200 THR A CA 1
ATOM 1616 C C . THR A 1 200 ? 13.240 -25.164 -37.329 1.00 37.50 200 THR A C 1
ATOM 1618 O O . THR A 1 200 ? 14.350 -25.661 -37.303 1.00 37.50 200 THR A O 1
ATOM 1621 N N . GLU A 1 201 ? 12.137 -25.906 -37.419 1.00 37.78 201 GLU A N 1
ATOM 1622 C CA . GLU A 1 201 ? 12.149 -27.302 -37.888 1.00 37.78 201 GLU A CA 1
ATOM 1623 C C . GLU A 1 201 ? 10.793 -27.625 -38.541 1.00 37.78 201 GLU A C 1
ATOM 1625 O O . GLU A 1 201 ? 9.905 -28.224 -37.946 1.00 37.78 201 GLU A O 1
ATOM 1630 N N . SER A 1 202 ? 10.577 -27.132 -39.762 1.00 39.19 202 SER A N 1
ATOM 1631 C CA . SER A 1 202 ? 9.636 -27.729 -40.728 1.00 39.19 202 SER A CA 1
ATOM 1632 C C . SER A 1 202 ? 9.806 -27.096 -42.111 1.00 39.19 202 SER A C 1
ATOM 1634 O O . SER A 1 202 ? 8.931 -26.418 -42.640 1.00 39.19 202 SER A O 1
ATOM 1636 N N . THR A 1 203 ? 10.959 -27.324 -42.735 1.00 33.44 203 THR A N 1
ATOM 1637 C CA . THR A 1 203 ? 11.045 -27.309 -44.201 1.00 33.44 203 THR A CA 1
ATOM 1638 C C . THR A 1 203 ? 12.053 -28.370 -44.625 1.00 33.44 203 THR A C 1
ATOM 1640 O O . THR A 1 203 ? 13.238 -28.103 -44.771 1.00 33.44 203 THR A O 1
ATOM 1643 N N . PHE A 1 204 ? 11.564 -29.601 -44.755 1.00 34.88 204 PHE A N 1
ATOM 1644 C CA . PHE A 1 204 ? 12.145 -30.592 -45.651 1.00 34.88 204 PHE A CA 1
ATOM 1645 C C . PHE A 1 204 ? 11.139 -30.802 -46.779 1.00 34.88 204 PHE A C 1
ATOM 1647 O O . PHE A 1 204 ? 10.107 -31.441 -46.573 1.00 34.88 204 PHE A O 1
ATOM 1654 N N . GLN A 1 205 ? 11.446 -30.231 -47.939 1.00 30.91 205 GLN A N 1
ATOM 1655 C CA . GLN A 1 205 ? 11.147 -30.793 -49.252 1.00 30.91 205 GLN A CA 1
ATOM 1656 C C . GLN A 1 205 ? 12.156 -30.242 -50.253 1.00 30.91 205 GLN A C 1
ATOM 1658 O O . GLN A 1 205 ? 12.401 -29.016 -50.212 1.00 30.91 205 GLN A O 1
#

Organism: NCBI:txid189913

Secondary structure (DSSP, 8-state):
-TT---EEEEEEEEEEETTTTEEEEEEEEEEEEE-TTSS-EEEEEEETTSSS-----PPPGGG-SS-----------S----SSHHHHHHHHHHHHTSTT---B--PPPTT-TT-TTS---TT--B--HHHHHHHHHHHHHHHHHHHHHHTT-TTSHHHHHHHHHHHTSSSTT----EEEEE-TTS-EEEEE----TTSSS----

Sequence (205 aa):
MIEQREGETEIGVKVQYDGMRRVATRRQRYFYSPVEGTPYSLAAVLPDGYGMYELQAEQEIKHSPINVFKRRELESSSRLSFSSPEEQLLHFLSRAGRPGWKWMSVRPRALTLHNAHKKQDRDSYFCDKTLVQSLVRDAIVIKELDAHTGHASHSHPIATLMALLTRQGRFHKFVVSMSFVATRSGLLKWTENINSSRTTESTFQ

Radius of gyration: 25.0 Å; chains: 1; bounding box: 48×61×77 Å